Protein AF-A0ABD3ALZ7-F1 (afdb_monomer)

Sequence (302 aa):
MHHRLLLAASSGSRYIFEGKKVMNPFFSVLHAWKESTTLHVVLREIPKDTSGEVMISLKGKLHISLIELLKTVISLSGSKKTEFLRLPLLSLFRTYISQVPRGSHKGITPSGLYQISYPSSALHEIKAEDGVIISCRQWKCNQGPLSHEERKKPFPVLLINGYSTECYYLPTEKNDLIRTLLQEGHETWLLQPRLHPTNSSNDMTIQDIGMLDVPAGSTCIAVSKILELCGESIKVHVVAHCIGGLAIHIALMGGHVPFNKIASLSCTDSSMFFKLTAWSKVKLWLPLIPVSFLPDHATTSN

Organism: NCBI:txid153742

Nearest PDB structures (foldseek):
  1k8q-assembly2_B  TM=7.522E-01  e=1.108E-06  Canis lupus familiaris
  3c6b-assembly1_A-2  TM=5.641E-01  e=7.215E-03  Saccharomyces cerevisiae
  1pv1-assembly1_D  TM=5.863E-01  e=2.262E-02  Saccharomyces cerevisiae
  6gun-assembly2_D  TM=4.791E-01  e=6.024E-03  Aspergillus nidulans FGSC A4
  6gun-assembly1_B  TM=4.740E-01  e=8.642E-03  Aspergillus nidulans FGSC A4

Radius of gyration: 26.68 Å; Cα contacts (8 Å, |Δi|>4): 444; chains: 1; bounding box: 65×44×91 Å

Foldseek 3Di:
DWDWDWDADPVRWIKIKIKDQDQDDDLDPVSNLQSVFKIWIWIFTDDPDPPDDDDPGDTDIGGDDPVVVVVCLVVDDDPCSVVVVCVVVVVCCCLQPVVPDPDDPPDDPDPPQPPPDAADKDKDWFAWPVRFIWIKIKDAQPPPPPDPDPPPQDAAEEEAEALDDDQQDDRRDPDGPCVVCSVVRHIYMYTQFCSHPVGDDLQDALVCCLVICQAPAQGGRSLVVCCVVVHVPAAYEYEYEHSRQCSVQSCVVVRSHDPNRHPYYHYYPDHPDDPQRPVNVVCVVRSSDSHPPDDPPDDDDD

Mean predicted aligned error: 15.96 Å

InterPro domains:
  IPR029058 Alpha/Beta hydrolase fold [G3DSA:3.40.50.1820] (111-298)
  IPR029058 Alpha/Beta hydrolase fold [SSF53474] (121-277)
  IPR052542 Cholesterol Oxidase Enzyme [PTHR47470] (1-293)

pLDDT: mean 71.68, std 16.17, range [27.27, 93.12]

Solvent-accessible surface area (backbone atoms only — not comparable to full-atom values): 17822 Å² total; per-residue (Å²): 92,78,46,80,45,84,45,74,47,96,88,71,51,39,32,42,38,38,36,44,41,64,77,74,95,60,85,46,71,70,54,45,47,53,38,73,34,39,33,40,33,37,37,31,56,53,74,94,60,91,70,91,75,78,62,73,63,50,72,49,73,49,70,61,52,67,67,59,52,51,46,52,65,70,65,54,82,60,100,55,46,68,56,66,52,44,55,57,50,50,48,46,42,33,40,73,69,66,49,55,75,81,71,79,78,90,72,78,79,67,90,80,57,64,80,74,74,77,71,78,63,51,77,43,78,44,72,29,76,91,64,51,66,29,40,34,40,33,38,68,48,80,78,63,98,74,72,97,59,93,68,74,78,55,57,36,33,42,36,32,44,40,85,70,66,71,82,50,67,46,72,81,48,93,80,30,59,54,60,51,40,35,72,76,52,22,33,40,34,37,54,40,50,52,78,32,92,89,38,92,55,84,83,71,53,74,63,46,43,16,65,36,55,31,18,50,70,62,29,27,42,67,55,49,52,47,29,72,75,73,37,81,88,56,41,33,31,35,42,19,25,37,55,23,14,37,23,53,42,47,17,47,75,69,54,20,27,60,68,87,42,47,68,46,81,46,58,42,98,31,50,87,78,80,86,70,46,69,60,54,48,51,50,68,70,39,64,65,53,100,60,82,80,72,82,82,76,83,74,89,76,135

Secondary structure (DSSP, 8-state):
-EEEEEEE-TTS-EEEEEEE------SSHHHHHHHHHEEEEEEEEEPSSSS-----EEEEEEE--HHHHHHHHHS--STTHHHHHHHHHHHHIIIIIS-------TT---TT----PPPPEEEEEEE-TTS-EEEEEEE-----S---S---PPPPEEEE--SSS-SS--TT-SS-HHHHHHHTT--EEEEE-TTSTTSS--S--HHHIIIIISEETTEEHHHHHHHHHH-TT--EEEEEETHHHHHHHHHHHTTSS-GGGEEEEEEES--S-----HHHHHHHHTTSS-------------

Structure (mmCIF, N/CA/C/O backbone):
data_AF-A0ABD3ALZ7-F1
#
_entry.id   AF-A0ABD3ALZ7-F1
#
loop_
_atom_site.group_PDB
_atom_site.id
_atom_site.type_symbol
_atom_site.label_atom_id
_atom_site.label_alt_id
_atom_site.label_comp_id
_atom_site.label_asym_id
_atom_site.label_entity_id
_atom_site.label_seq_id
_atom_site.pdbx_PDB_ins_code
_atom_site.Cartn_x
_atom_site.Cartn_y
_atom_site.Cartn_z
_atom_site.occupancy
_atom_site.B_iso_or_equiv
_atom_site.auth_seq_id
_atom_site.auth_comp_id
_atom_site.auth_asym_id
_atom_site.auth_atom_id
_atom_site.pdbx_PDB_model_num
ATOM 1 N N . MET A 1 1 ? 5.404 -4.643 -23.378 1.00 79.00 1 MET A N 1
ATOM 2 C CA . MET A 1 1 ? 5.471 -3.227 -23.818 1.00 79.00 1 MET A CA 1
ATOM 3 C C . MET A 1 1 ? 5.750 -3.173 -25.312 1.00 79.00 1 MET A C 1
ATOM 5 O O . MET A 1 1 ? 6.404 -4.082 -25.823 1.00 79.00 1 MET A O 1
ATOM 9 N N . HIS A 1 2 ? 5.243 -2.158 -26.009 1.00 84.31 2 HIS A N 1
ATOM 10 C CA . HIS A 1 2 ? 5.442 -1.983 -27.447 1.00 84.31 2 HIS A CA 1
ATOM 11 C C . HIS A 1 2 ? 6.011 -0.589 -27.724 1.00 84.31 2 HIS A C 1
ATOM 13 O O . HIS A 1 2 ? 5.511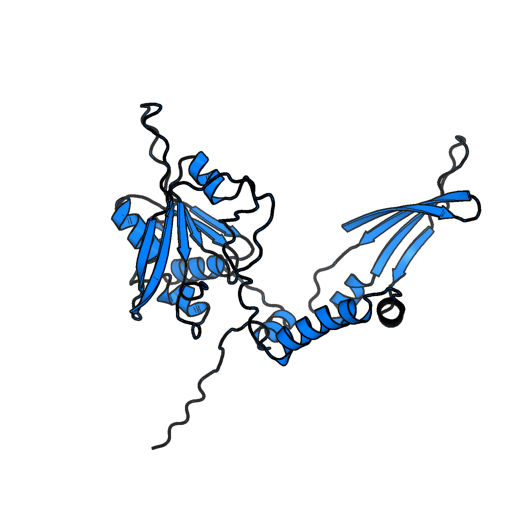 0.395 -27.188 1.00 84.31 2 HIS A O 1
ATOM 19 N N . HIS A 1 3 ? 7.070 -0.524 -28.523 1.00 84.88 3 HIS A N 1
ATOM 20 C CA . HIS A 1 3 ? 7.771 0.699 -28.890 1.00 84.88 3 HIS A CA 1
ATOM 21 C C . HIS A 1 3 ? 7.684 0.873 -30.398 1.00 84.88 3 HIS A C 1
ATOM 23 O O . HIS A 1 3 ? 7.914 -0.082 -31.137 1.00 84.88 3 HIS A O 1
ATOM 29 N N . ARG A 1 4 ? 7.388 2.087 -30.854 1.00 88.62 4 ARG A N 1
ATOM 30 C CA . ARG A 1 4 ? 7.362 2.433 -32.273 1.00 88.62 4 ARG A CA 1
ATOM 31 C C . ARG A 1 4 ? 8.199 3.685 -32.481 1.00 88.62 4 ARG A C 1
ATOM 33 O O . ARG A 1 4 ? 7.913 4.712 -31.874 1.00 88.62 4 ARG A O 1
ATOM 40 N N . LEU A 1 5 ? 9.234 3.583 -33.304 1.00 88.88 5 LEU A N 1
ATOM 41 C CA . LEU A 1 5 ? 10.161 4.671 -33.605 1.00 88.88 5 LEU A CA 1
ATOM 42 C C . LEU A 1 5 ? 10.217 4.887 -35.115 1.00 88.88 5 LEU A C 1
ATOM 44 O O . LEU A 1 5 ? 10.249 3.927 -35.884 1.00 88.88 5 LEU A O 1
ATOM 48 N N . LEU A 1 6 ? 10.236 6.150 -35.532 1.00 88.62 6 LEU A N 1
ATOM 49 C CA . LEU A 1 6 ? 10.502 6.533 -36.914 1.00 88.62 6 LEU A CA 1
ATOM 50 C C . LEU A 1 6 ? 11.997 6.805 -37.049 1.00 88.62 6 LEU A C 1
ATOM 52 O O . LEU A 1 6 ? 12.544 7.638 -36.331 1.00 88.62 6 LEU A O 1
ATOM 56 N N . LEU A 1 7 ? 12.649 6.085 -37.952 1.00 87.12 7 LEU A N 1
ATOM 57 C CA . LEU A 1 7 ? 14.072 6.211 -38.233 1.00 87.12 7 LEU A CA 1
ATOM 58 C C . LEU A 1 7 ? 14.255 6.813 -39.624 1.00 87.12 7 LEU A C 1
ATOM 60 O O . LEU A 1 7 ? 13.521 6.483 -40.555 1.00 87.12 7 LEU A O 1
ATOM 64 N N . ALA A 1 8 ? 15.252 7.675 -39.770 1.00 87.12 8 ALA A N 1
ATOM 65 C CA . ALA A 1 8 ? 15.696 8.182 -41.059 1.00 87.12 8 ALA A CA 1
ATOM 66 C C . ALA A 1 8 ? 17.146 7.746 -41.269 1.00 87.12 8 ALA A C 1
ATOM 68 O O . ALA A 1 8 ? 17.991 7.967 -40.402 1.00 87.12 8 ALA A O 1
ATOM 69 N N . ALA A 1 9 ? 17.424 7.101 -42.398 1.00 84.06 9 ALA A N 1
ATOM 70 C CA . ALA A 1 9 ? 18.790 6.803 -42.801 1.00 84.06 9 ALA A CA 1
ATOM 71 C C . ALA A 1 9 ? 19.441 8.043 -43.426 1.00 84.06 9 ALA A C 1
ATOM 73 O O . ALA A 1 9 ? 18.759 8.903 -43.985 1.00 84.06 9 ALA A O 1
ATOM 74 N N . SER A 1 10 ? 20.774 8.101 -43.401 1.00 82.75 10 SER A N 1
ATOM 75 C CA . SER A 1 10 ? 21.554 9.132 -44.101 1.00 82.75 10 SER A CA 1
ATOM 76 C C . SER A 1 10 ? 21.317 9.135 -45.618 1.00 82.75 10 SER A C 1
ATOM 78 O O . SER A 1 10 ? 21.482 10.165 -46.258 1.00 82.75 10 SER A O 1
ATOM 80 N N . SER A 1 11 ? 20.854 8.016 -46.185 1.00 80.88 11 SER A N 1
ATOM 81 C CA . SER A 1 11 ? 20.404 7.896 -47.580 1.00 80.88 11 SER A CA 1
ATOM 82 C C . SER A 1 11 ? 19.046 8.564 -47.866 1.00 80.88 11 SER A C 1
ATOM 84 O O . SER A 1 11 ? 18.578 8.572 -49.004 1.00 80.88 11 SER A O 1
ATOM 86 N N . GLY A 1 12 ? 18.364 9.092 -46.844 1.00 78.44 12 GLY A N 1
ATOM 87 C CA . GLY A 1 12 ? 17.034 9.694 -46.953 1.00 78.44 12 GLY A CA 1
ATOM 88 C C . GLY A 1 12 ? 15.877 8.688 -47.008 1.00 78.44 12 GLY A C 1
ATOM 89 O O . GLY A 1 12 ? 14.736 9.104 -47.212 1.00 78.44 12 GLY A O 1
ATOM 90 N N . SER A 1 13 ? 16.127 7.381 -46.859 1.00 82.19 13 SER A N 1
ATOM 91 C CA . SER A 1 13 ? 15.068 6.382 -46.629 1.00 82.19 13 SER A CA 1
ATOM 92 C C . SER A 1 13 ? 14.508 6.498 -45.212 1.00 82.19 13 SER A C 1
ATOM 94 O O . SER A 1 13 ? 15.234 6.816 -44.265 1.00 82.19 13 SER A O 1
ATOM 96 N N . ARG A 1 14 ? 13.206 6.239 -45.058 1.00 85.94 14 ARG A N 1
ATOM 97 C CA . ARG A 1 14 ? 12.521 6.260 -43.761 1.00 85.94 14 ARG A CA 1
ATOM 98 C C . ARG A 1 14 ? 12.112 4.849 -43.374 1.00 85.94 14 ARG A C 1
ATOM 100 O O . ARG A 1 14 ? 11.635 4.096 -44.213 1.00 85.94 14 ARG A O 1
ATOM 107 N N . TYR A 1 15 ? 12.250 4.517 -42.100 1.00 86.56 15 TYR A N 1
ATOM 108 C CA . TYR A 1 15 ? 11.904 3.210 -41.561 1.00 86.56 15 TYR A CA 1
ATOM 109 C C . TYR A 1 15 ? 11.030 3.356 -40.319 1.00 86.56 15 TYR A C 1
ATOM 111 O O . TYR A 1 15 ? 11.168 4.299 -39.541 1.00 86.56 15 TYR A O 1
ATOM 119 N N . ILE A 1 16 ? 10.146 2.391 -40.111 1.00 89.00 16 ILE A N 1
ATOM 120 C CA . ILE A 1 16 ? 9.406 2.191 -38.871 1.00 89.00 16 ILE A CA 1
ATOM 121 C C . ILE A 1 16 ? 10.080 1.044 -38.131 1.00 89.00 16 ILE A C 1
ATOM 123 O O . ILE A 1 16 ? 10.116 -0.088 -38.613 1.00 89.00 16 ILE A O 1
ATOM 127 N N . PHE A 1 17 ? 10.599 1.341 -36.949 1.00 88.81 17 PHE A N 1
ATOM 128 C CA . PHE A 1 17 ? 11.103 0.356 -36.008 1.00 88.81 17 PHE A CA 1
ATOM 129 C C . PHE A 1 17 ? 10.015 0.034 -34.984 1.00 88.81 17 PHE A C 1
ATOM 131 O O . PHE A 1 17 ? 9.596 0.901 -34.216 1.00 88.81 17 PHE A O 1
ATOM 138 N N . GLU A 1 18 ? 9.566 -1.216 -34.963 1.00 89.94 18 GLU A N 1
ATOM 139 C CA . GLU A 1 18 ? 8.595 -1.743 -34.006 1.00 89.94 18 GLU A CA 1
ATOM 140 C C . GLU A 1 18 ? 9.296 -2.710 -33.049 1.00 89.94 18 GLU A C 1
ATOM 142 O O . GLU A 1 18 ? 9.722 -3.797 -33.436 1.00 89.94 18 GLU A O 1
ATOM 147 N N . GLY A 1 19 ? 9.415 -2.322 -31.783 1.00 87.88 19 GLY A N 1
ATOM 148 C CA . GLY A 1 19 ? 9.992 -3.127 -30.715 1.00 87.88 19 GLY A CA 1
ATOM 149 C C . GLY A 1 19 ? 8.910 -3.725 -29.822 1.00 87.88 19 GLY A C 1
ATOM 150 O O . GLY A 1 19 ? 8.154 -3.000 -29.181 1.00 87.88 19 GLY A O 1
ATOM 151 N N . LYS A 1 20 ? 8.844 -5.050 -29.706 1.00 89.31 20 LYS A N 1
ATOM 152 C CA . LYS A 1 20 ? 7.994 -5.746 -28.733 1.00 89.31 20 LYS A CA 1
ATOM 153 C C . LYS A 1 20 ? 8.848 -6.312 -27.605 1.00 89.31 20 LYS A C 1
ATOM 155 O O . LYS A 1 20 ? 9.664 -7.214 -27.804 1.00 89.31 20 LYS A O 1
ATOM 160 N N . LYS A 1 21 ? 8.614 -5.799 -26.397 1.00 88.88 21 LYS A N 1
ATOM 161 C CA . LYS A 1 21 ? 9.195 -6.311 -25.158 1.00 88.88 21 LYS A CA 1
ATOM 162 C C . LYS A 1 21 ? 8.215 -7.262 -24.488 1.00 88.88 21 LYS A C 1
ATOM 164 O O . LYS A 1 21 ? 7.138 -6.835 -24.056 1.00 88.88 21 LYS A O 1
ATOM 169 N N . VAL A 1 22 ? 8.608 -8.527 -24.400 1.00 85.44 22 VAL A N 1
ATOM 170 C CA . VAL A 1 22 ? 7.920 -9.559 -23.622 1.00 85.44 22 VAL A CA 1
ATOM 171 C C . VAL A 1 22 ? 8.763 -9.810 -22.378 1.00 85.44 22 VAL A C 1
ATOM 173 O O . VAL A 1 22 ? 9.978 -9.916 -22.484 1.00 85.44 22 VAL A O 1
ATOM 176 N N . MET A 1 23 ? 8.123 -9.814 -21.212 1.00 80.12 23 MET A N 1
ATOM 177 C CA . MET A 1 23 ? 8.754 -10.145 -19.936 1.00 80.12 23 MET A CA 1
ATOM 178 C C . MET A 1 23 ? 7.998 -11.339 -19.378 1.00 80.12 23 MET A C 1
ATOM 180 O O . MET A 1 23 ? 6.889 -11.177 -18.867 1.00 80.12 23 MET A O 1
ATOM 184 N N . ASN A 1 24 ? 8.558 -12.533 -19.534 1.00 78.69 24 ASN A N 1
ATOM 185 C CA . ASN A 1 24 ? 7.956 -13.727 -18.955 1.00 78.69 24 ASN A CA 1
ATOM 186 C C . ASN A 1 24 ? 8.191 -13.760 -17.435 1.00 78.69 24 ASN A C 1
ATOM 188 O O . ASN A 1 24 ? 9.217 -13.250 -16.973 1.00 78.69 24 ASN A O 1
ATOM 192 N N . PRO A 1 25 ? 7.282 -14.355 -16.641 1.00 74.94 25 PRO A N 1
ATOM 193 C CA . PRO A 1 25 ? 7.525 -14.581 -15.223 1.00 74.94 25 PRO A CA 1
ATOM 194 C C . PRO A 1 25 ? 8.828 -15.362 -15.031 1.00 74.94 25 PRO A C 1
ATOM 196 O O . PRO A 1 25 ? 9.006 -16.443 -15.588 1.00 74.94 25 PRO A O 1
ATOM 199 N N . PHE A 1 26 ? 9.751 -14.809 -14.250 1.00 70.12 26 PHE A N 1
ATOM 200 C CA . PHE A 1 26 ? 11.076 -15.380 -14.036 1.00 70.12 26 PHE A CA 1
ATOM 201 C C . PHE A 1 26 ? 11.266 -15.767 -12.569 1.00 70.12 26 PHE A C 1
ATOM 203 O O . PHE A 1 26 ? 10.905 -15.026 -11.658 1.00 70.12 26 PHE A O 1
ATOM 210 N N . PHE A 1 27 ? 11.884 -16.926 -12.338 1.00 62.94 27 PHE A N 1
ATOM 211 C CA . PHE A 1 27 ? 12.288 -17.373 -10.999 1.00 62.94 27 PHE A CA 1
ATOM 212 C C . PHE A 1 27 ? 13.777 -17.143 -10.714 1.00 62.94 27 PHE A C 1
ATOM 214 O O . PHE A 1 27 ? 14.181 -17.152 -9.554 1.00 62.94 27 PHE A O 1
ATOM 221 N N . SER A 1 28 ? 14.592 -16.913 -11.751 1.00 71.12 28 SER A N 1
ATOM 222 C CA . SER A 1 28 ? 16.037 -16.708 -11.631 1.00 71.12 28 SER A CA 1
ATOM 223 C C . SER A 1 28 ? 16.475 -15.350 -12.175 1.00 71.12 28 SER A C 1
ATOM 225 O O . SER A 1 28 ? 15.915 -14.833 -13.144 1.00 71.12 28 SER A O 1
ATOM 227 N N . VAL A 1 29 ? 17.518 -14.786 -11.558 1.00 70.25 29 VAL A N 1
ATOM 228 C CA . VAL A 1 29 ? 18.101 -13.486 -11.934 1.00 70.25 29 VAL A CA 1
ATOM 229 C C . VAL A 1 29 ? 18.630 -13.512 -13.367 1.00 70.25 29 VAL A C 1
ATOM 231 O O . VAL A 1 29 ? 18.408 -12.572 -14.119 1.00 70.25 29 VAL A O 1
ATOM 234 N N . LEU A 1 30 ? 19.262 -14.614 -13.777 1.00 75.06 30 LEU A N 1
ATOM 235 C CA . LEU A 1 30 ? 19.781 -14.779 -15.137 1.00 75.06 30 LEU A CA 1
ATOM 236 C C . LEU A 1 30 ? 18.662 -14.785 -16.186 1.00 75.06 30 LEU A C 1
ATOM 238 O O . LEU A 1 30 ? 18.824 -14.217 -17.264 1.00 75.06 30 LEU A O 1
ATOM 242 N N . HIS A 1 31 ? 17.510 -15.383 -15.869 1.00 76.44 31 HIS A N 1
ATOM 243 C CA . HIS A 1 31 ? 16.360 -15.375 -16.770 1.00 76.44 31 HIS A CA 1
ATOM 244 C C . HIS A 1 31 ? 15.720 -13.986 -16.822 1.00 76.44 31 HIS A C 1
ATOM 246 O O . HIS A 1 31 ? 15.504 -13.461 -17.909 1.00 76.44 31 HIS A O 1
ATOM 252 N N . ALA A 1 32 ? 15.527 -13.344 -15.665 1.00 76.50 32 ALA A N 1
ATOM 253 C CA . ALA A 1 32 ? 15.082 -11.952 -15.581 1.00 76.50 32 ALA A CA 1
ATOM 254 C C . ALA A 1 32 ? 15.960 -11.022 -16.429 1.00 76.50 32 ALA A C 1
ATOM 256 O O . ALA A 1 32 ? 15.461 -10.151 -17.138 1.00 76.50 32 ALA A O 1
ATOM 257 N N . TRP A 1 33 ? 17.274 -11.243 -16.368 1.00 74.56 33 TRP A N 1
ATOM 258 C CA . TRP A 1 33 ? 18.287 -10.485 -17.085 1.00 74.56 33 TRP A CA 1
ATOM 259 C C . TRP A 1 33 ? 18.232 -10.704 -18.597 1.00 74.56 33 TRP A C 1
ATOM 261 O O . TRP A 1 33 ? 18.272 -9.759 -19.387 1.00 74.56 33 TRP A O 1
ATOM 271 N N . LYS A 1 34 ? 18.113 -11.959 -19.031 1.00 81.06 34 LYS A N 1
ATOM 272 C CA . LYS A 1 34 ? 17.960 -12.292 -20.450 1.00 81.06 34 LYS A CA 1
ATOM 273 C C . LYS A 1 34 ? 16.691 -11.664 -21.026 1.00 81.06 34 LYS A C 1
ATOM 275 O O . LYS A 1 34 ? 16.732 -11.056 -22.098 1.00 81.06 34 LYS A O 1
ATOM 280 N N . GLU A 1 35 ? 15.588 -11.755 -20.290 1.00 82.75 35 GLU A N 1
ATOM 281 C CA . GLU A 1 35 ? 14.321 -11.146 -20.684 1.00 82.75 35 GLU A CA 1
ATOM 282 C C . GLU A 1 35 ? 14.430 -9.615 -20.686 1.00 82.75 35 GLU A C 1
ATOM 284 O O . GLU A 1 35 ? 13.972 -8.991 -21.637 1.00 82.75 35 GLU A O 1
ATOM 289 N N . SER A 1 36 ? 15.117 -8.985 -19.721 1.00 80.50 36 SER A N 1
ATOM 290 C CA . SER A 1 36 ? 15.286 -7.520 -19.644 1.00 80.50 36 SER A CA 1
ATOM 291 C C . SER A 1 36 ? 16.229 -6.934 -20.705 1.00 80.50 36 SER A C 1
ATOM 293 O O . SER A 1 36 ? 16.042 -5.784 -21.107 1.00 80.50 36 SER A O 1
ATOM 295 N N . THR A 1 37 ? 17.136 -7.731 -21.268 1.00 83.38 37 THR A N 1
ATOM 296 C CA . THR A 1 37 ? 18.100 -7.305 -22.306 1.00 83.38 37 THR A CA 1
ATOM 297 C C . THR A 1 37 ? 17.701 -7.673 -23.737 1.00 83.38 37 THR A C 1
ATOM 299 O O . THR A 1 37 ? 18.362 -7.244 -24.682 1.00 83.38 37 THR A O 1
ATOM 302 N N . THR A 1 38 ? 16.611 -8.425 -23.925 1.00 86.12 38 THR A N 1
ATOM 303 C CA . THR A 1 38 ? 16.149 -8.860 -25.256 1.00 86.12 38 THR A CA 1
ATOM 304 C C . THR A 1 38 ? 14.931 -8.064 -25.728 1.00 86.12 38 THR A C 1
ATOM 306 O O . THR A 1 38 ? 13.957 -7.912 -24.994 1.00 86.12 38 THR A O 1
ATOM 309 N N . LEU A 1 39 ? 14.949 -7.552 -26.956 1.00 88.31 39 LEU A N 1
ATOM 310 C CA . LEU A 1 39 ? 13.817 -6.874 -27.589 1.00 88.31 39 LEU A CA 1
ATOM 311 C C . LEU A 1 39 ? 13.556 -7.507 -28.957 1.00 88.31 39 LEU A C 1
ATOM 313 O O . LEU A 1 39 ? 14.463 -7.621 -29.779 1.00 88.31 39 LEU A O 1
ATOM 317 N N . HIS A 1 40 ? 12.318 -7.919 -29.219 1.00 88.81 40 HIS A N 1
ATOM 318 C CA . HIS A 1 40 ? 11.939 -8.397 -30.546 1.00 88.81 40 HIS A CA 1
ATOM 319 C C . HIS A 1 40 ? 11.664 -7.200 -31.434 1.00 88.81 40 HIS A C 1
ATOM 321 O O . HIS A 1 40 ? 10.844 -6.360 -31.072 1.00 88.81 40 HIS A O 1
ATOM 327 N N . VAL A 1 41 ? 12.344 -7.115 -32.569 1.00 91.12 41 VAL A N 1
ATOM 328 C CA . VAL A 1 41 ? 12.296 -5.934 -33.428 1.00 91.12 41 VAL A CA 1
ATOM 329 C C . VAL A 1 41 ? 11.816 -6.305 -34.818 1.00 91.12 41 VAL A C 1
ATOM 331 O O . VAL A 1 41 ? 12.173 -7.355 -35.358 1.00 91.12 41 VAL A O 1
ATOM 334 N N . VAL A 1 42 ? 10.999 -5.432 -35.386 1.00 89.25 42 VAL A N 1
ATOM 335 C CA . VAL A 1 42 ? 10.595 -5.470 -36.785 1.00 89.25 42 VAL A CA 1
ATOM 336 C C . VAL A 1 42 ? 10.923 -4.109 -37.375 1.00 89.25 42 VAL A C 1
ATOM 338 O O . VAL A 1 42 ? 10.420 -3.093 -36.901 1.00 89.25 42 VAL A O 1
ATOM 341 N N . LEU A 1 43 ? 11.793 -4.087 -38.378 1.00 87.31 43 LEU A N 1
ATOM 342 C CA . LEU A 1 43 ? 12.097 -2.889 -39.145 1.00 87.31 43 LEU A CA 1
ATOM 343 C C . LEU A 1 43 ? 11.334 -2.960 -40.464 1.00 87.31 43 LEU A C 1
ATOM 345 O O . LEU A 1 43 ? 11.439 -3.951 -41.186 1.00 87.31 43 LEU A O 1
ATOM 349 N N . ARG A 1 44 ? 10.557 -1.923 -40.760 1.00 87.12 44 ARG A N 1
ATOM 350 C CA . ARG A 1 44 ? 9.769 -1.805 -41.987 1.00 87.12 44 ARG A CA 1
ATOM 351 C C . ARG A 1 44 ? 10.207 -0.546 -42.714 1.00 87.12 44 ARG A C 1
ATOM 353 O O . ARG A 1 44 ? 10.192 0.524 -42.117 1.00 87.12 44 ARG A O 1
ATOM 360 N N . GLU A 1 45 ? 10.602 -0.649 -43.9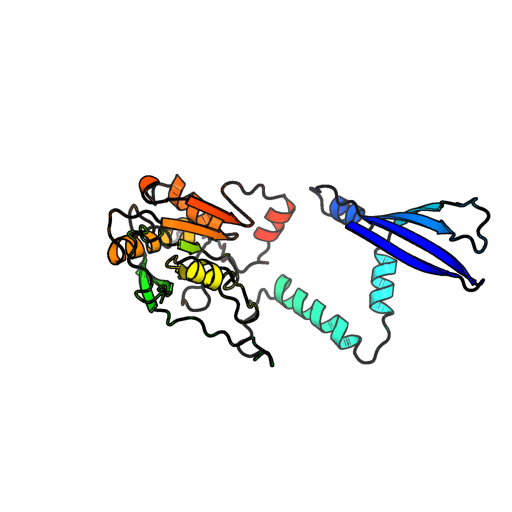72 1.00 84.31 45 GLU A N 1
ATOM 361 C CA . GLU A 1 45 ? 10.844 0.539 -44.796 1.00 84.31 45 GLU A CA 1
ATOM 362 C C . GLU A 1 45 ? 9.520 1.230 -45.138 1.00 84.31 45 GLU A C 1
ATOM 364 O O . GLU A 1 45 ? 8.503 0.565 -45.319 1.00 84.31 45 GLU A O 1
ATOM 369 N N . ILE A 1 46 ? 9.515 2.561 -45.173 1.00 80.12 46 ILE A N 1
ATOM 370 C CA . ILE A 1 46 ? 8.383 3.359 -45.643 1.00 80.12 46 ILE A CA 1
ATOM 371 C C . ILE A 1 46 ? 8.657 3.682 -47.115 1.00 80.12 46 ILE A C 1
ATOM 373 O O . ILE A 1 46 ? 9.660 4.348 -47.394 1.00 80.12 46 ILE A O 1
ATOM 377 N N . PRO A 1 47 ? 7.803 3.233 -48.050 1.00 73.06 47 PRO A N 1
ATOM 378 C CA . PRO A 1 47 ? 7.989 3.512 -49.467 1.00 73.06 47 PRO A CA 1
ATOM 379 C C . PRO A 1 47 ? 7.863 5.018 -49.711 1.00 73.06 47 PRO A C 1
ATOM 381 O O . PRO A 1 47 ? 7.079 5.708 -49.053 1.00 73.06 47 PRO A O 1
ATOM 384 N N . LYS A 1 48 ? 8.653 5.535 -50.654 1.00 65.94 48 LYS A N 1
ATOM 385 C CA . LYS A 1 48 ? 8.576 6.942 -51.070 1.00 65.94 48 LYS A CA 1
ATOM 386 C C . LYS A 1 48 ? 7.459 7.193 -52.093 1.00 65.94 48 LYS A C 1
ATOM 388 O O . LYS A 1 48 ? 6.974 8.316 -52.142 1.00 65.94 48 LYS A O 1
ATOM 393 N N . ASP A 1 49 ? 7.013 6.159 -52.812 1.00 60.22 49 ASP A N 1
ATOM 394 C CA . ASP A 1 49 ? 5.964 6.236 -53.836 1.00 60.22 49 ASP A CA 1
ATOM 395 C C . ASP A 1 49 ? 4.705 5.437 -53.466 1.00 60.22 49 ASP A C 1
ATOM 397 O O . ASP A 1 49 ? 4.752 4.437 -52.751 1.00 60.22 49 ASP A O 1
ATOM 401 N N . THR A 1 50 ? 3.555 5.904 -53.961 1.00 57.09 50 THR A N 1
ATOM 402 C CA . THR A 1 50 ? 2.204 5.374 -53.690 1.00 57.09 50 THR A CA 1
ATOM 403 C C . THR A 1 50 ? 1.862 4.107 -54.494 1.00 57.09 50 THR A C 1
ATOM 405 O O . THR A 1 50 ? 0.713 3.667 -54.480 1.00 57.09 50 THR A O 1
ATOM 408 N N . SER A 1 51 ? 2.822 3.495 -55.197 1.00 53.28 51 SER A N 1
ATOM 409 C CA . SER A 1 51 ? 2.655 2.158 -55.776 1.00 53.28 51 SER A CA 1
ATOM 410 C C . SER A 1 51 ? 2.952 1.121 -54.694 1.00 53.28 51 SER A C 1
ATOM 412 O O . SER A 1 51 ? 4.069 0.977 -54.201 1.00 53.28 51 SER A O 1
ATOM 414 N N . GLY A 1 52 ? 1.893 0.462 -54.237 1.00 53.47 52 GLY A N 1
ATOM 415 C CA . GLY A 1 52 ? 1.909 -0.336 -53.022 1.00 53.47 52 GLY A CA 1
ATOM 416 C C . GLY A 1 52 ? 2.604 -1.682 -53.176 1.00 53.47 52 GLY A C 1
ATOM 417 O O . GLY A 1 52 ? 1.938 -2.700 -53.314 1.00 53.47 52 GLY A O 1
ATOM 418 N N . GLU A 1 53 ? 3.918 -1.695 -52.993 1.00 50.19 53 GLU A N 1
ATOM 419 C CA . GLU A 1 53 ? 4.629 -2.868 -52.491 1.00 50.19 53 GLU A CA 1
ATOM 420 C C . GLU A 1 53 ? 5.593 -2.439 -51.383 1.00 50.19 53 GLU A C 1
ATOM 422 O O . GLU A 1 53 ? 6.591 -1.757 -51.597 1.00 50.19 53 GLU A O 1
ATOM 427 N N . VAL A 1 54 ? 5.279 -2.834 -50.152 1.00 55.12 54 VAL A N 1
ATOM 428 C CA . VAL A 1 54 ? 6.181 -2.735 -49.000 1.00 55.12 54 VAL A CA 1
ATOM 429 C C . VAL A 1 54 ? 6.181 -4.141 -48.412 1.00 55.12 54 VAL A C 1
ATOM 431 O O . VAL A 1 54 ? 5.122 -4.698 -48.153 1.00 55.12 54 VAL A O 1
ATOM 434 N N . MET A 1 55 ? 7.303 -4.813 -48.193 1.00 59.78 55 MET A N 1
ATOM 435 C CA . MET A 1 55 ? 8.210 -4.495 -47.102 1.00 59.78 55 MET A CA 1
ATOM 436 C C . MET A 1 55 ? 9.387 -5.457 -47.146 1.00 59.78 55 MET A C 1
ATOM 438 O O . MET A 1 55 ? 9.196 -6.659 -46.946 1.00 59.78 55 MET A O 1
ATOM 442 N N . ILE A 1 56 ? 10.613 -4.938 -47.186 1.00 58.50 56 ILE A N 1
ATOM 443 C CA . ILE A 1 56 ? 11.699 -5.638 -46.499 1.00 58.50 56 ILE A CA 1
ATOM 444 C C . ILE A 1 56 ? 11.383 -5.513 -45.003 1.00 58.50 56 ILE A C 1
ATOM 446 O O . ILE A 1 56 ? 11.734 -4.541 -44.339 1.00 58.50 56 ILE A O 1
ATOM 450 N N . SER A 1 57 ? 10.600 -6.464 -44.492 1.00 66.81 57 SER A N 1
ATOM 451 C CA . SER A 1 57 ? 10.283 -6.584 -43.073 1.00 66.81 57 SER A CA 1
ATOM 452 C C . SER A 1 57 ? 11.426 -7.345 -42.418 1.00 66.81 57 SER A C 1
ATOM 454 O O . SER A 1 57 ? 11.359 -8.569 -42.267 1.00 66.81 57 SER A O 1
ATOM 456 N N . LEU A 1 58 ? 12.473 -6.633 -42.006 1.00 80.81 58 LEU A N 1
ATOM 457 C CA . LEU A 1 58 ? 13.564 -7.262 -41.276 1.00 80.81 58 LEU A CA 1
ATOM 458 C C . LEU A 1 58 ? 13.083 -7.585 -39.858 1.00 80.81 58 LEU A C 1
ATOM 460 O O . LEU A 1 58 ? 12.791 -6.689 -39.066 1.00 80.81 58 LEU A O 1
ATOM 464 N N . LYS A 1 59 ? 12.972 -8.874 -39.538 1.00 87.00 59 LYS A N 1
ATOM 465 C CA . LYS A 1 59 ? 12.629 -9.346 -38.193 1.00 87.00 59 LYS A CA 1
ATOM 466 C C . LYS A 1 59 ? 13.898 -9.794 -37.491 1.00 87.00 59 LYS A C 1
ATOM 468 O O . LYS A 1 59 ? 14.660 -10.589 -38.032 1.00 87.00 59 LYS A O 1
ATOM 473 N N . GLY A 1 60 ? 14.109 -9.310 -36.275 1.00 86.50 60 GLY A N 1
ATOM 474 C CA . GLY A 1 60 ? 15.308 -9.615 -35.508 1.00 86.50 60 GLY A CA 1
ATOM 475 C C . GLY A 1 60 ? 15.062 -9.675 -34.009 1.00 86.50 60 GLY A C 1
ATOM 476 O O . GLY A 1 60 ? 13.996 -9.320 -33.497 1.00 86.50 60 GLY A O 1
ATOM 477 N N . LYS A 1 61 ? 16.087 -10.131 -33.292 1.00 86.69 61 LYS A N 1
ATOM 478 C CA . LYS A 1 61 ? 16.183 -9.990 -31.839 1.00 86.69 61 LYS A CA 1
ATOM 479 C C . LYS A 1 61 ? 17.319 -9.025 -31.552 1.00 86.69 61 LYS A C 1
ATOM 481 O O . LYS A 1 61 ? 18.469 -9.324 -31.854 1.00 86.69 61 LYS A O 1
ATOM 486 N N . LEU A 1 62 ? 16.989 -7.878 -30.979 1.00 84.06 62 LEU A N 1
ATOM 487 C CA . LEU A 1 62 ? 17.978 -6.958 -30.450 1.00 84.06 62 LEU A CA 1
ATOM 488 C C . LEU A 1 62 ? 18.360 -7.440 -29.051 1.00 84.06 62 LEU A C 1
ATOM 490 O O . LEU A 1 62 ? 17.502 -7.542 -28.172 1.00 84.06 62 LEU A O 1
ATOM 494 N N . HIS A 1 63 ? 19.635 -7.756 -28.861 1.00 84.56 63 HIS A N 1
ATOM 495 C CA . HIS A 1 63 ? 20.195 -8.094 -27.561 1.00 84.56 63 HIS A CA 1
ATOM 496 C C . HIS A 1 63 ? 21.158 -6.992 -27.136 1.00 84.56 63 HIS A C 1
ATOM 498 O O . HIS A 1 63 ? 22.094 -6.668 -27.866 1.00 84.56 63 HIS A O 1
ATOM 504 N N . ILE A 1 64 ? 20.922 -6.414 -25.963 1.00 79.62 64 ILE A N 1
ATOM 505 C CA . ILE A 1 64 ? 21.808 -5.403 -25.393 1.00 79.62 64 ILE A CA 1
ATOM 506 C C . ILE A 1 64 ? 22.808 -6.112 -24.481 1.00 79.62 64 ILE A C 1
ATOM 508 O O . ILE A 1 64 ? 22.440 -6.637 -23.431 1.00 79.62 64 ILE A O 1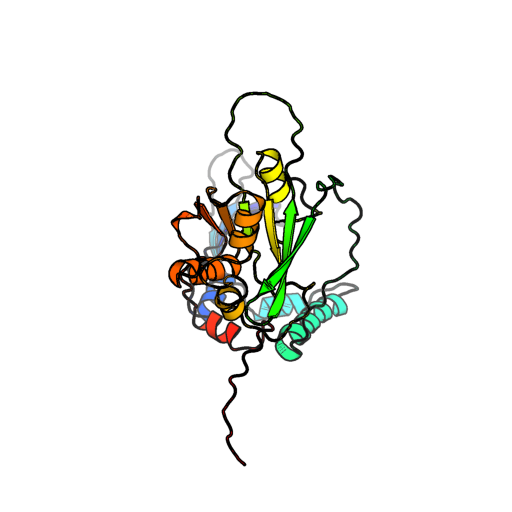
ATOM 512 N N . SER A 1 65 ? 24.079 -6.116 -24.886 1.00 78.75 65 SER A N 1
ATOM 513 C CA . SER A 1 65 ? 25.170 -6.639 -24.063 1.00 78.75 65 SER A CA 1
ATOM 514 C C . SER A 1 65 ? 25.408 -5.747 -22.841 1.00 78.75 65 SER A C 1
ATOM 516 O O . SER A 1 65 ? 25.432 -4.520 -22.950 1.00 78.75 65 SER A O 1
ATOM 518 N N . LEU A 1 66 ? 25.645 -6.365 -21.679 1.00 70.06 66 LEU A N 1
ATOM 519 C CA . LEU A 1 66 ? 25.972 -5.665 -20.432 1.00 70.06 66 LEU A CA 1
ATOM 520 C C . LEU A 1 66 ? 27.243 -4.819 -20.565 1.00 70.06 66 LEU A C 1
ATOM 522 O O . LEU A 1 66 ? 27.302 -3.713 -20.040 1.00 70.06 66 LEU A O 1
ATOM 526 N N . ILE A 1 67 ? 28.250 -5.340 -21.267 1.00 77.88 67 ILE A N 1
ATOM 527 C CA . ILE A 1 67 ? 29.535 -4.659 -21.449 1.00 77.88 67 ILE A CA 1
ATOM 528 C C . ILE A 1 67 ? 29.333 -3.388 -22.271 1.00 77.88 67 ILE A C 1
ATOM 530 O O . ILE A 1 67 ? 29.866 -2.342 -21.919 1.00 77.88 67 ILE A O 1
ATOM 534 N N . GLU A 1 68 ? 28.516 -3.457 -23.322 1.00 79.62 68 GLU A N 1
ATOM 535 C CA . GLU A 1 68 ? 28.191 -2.290 -24.145 1.00 79.62 68 GLU A CA 1
ATOM 536 C C . GLU A 1 68 ? 27.335 -1.280 -23.377 1.00 79.62 68 GLU A C 1
ATOM 538 O O . GLU A 1 68 ? 27.601 -0.083 -23.429 1.00 79.62 68 GLU A O 1
ATOM 543 N N . LEU A 1 69 ? 26.379 -1.738 -22.564 1.00 77.31 69 LEU A N 1
ATOM 544 C CA . LEU A 1 69 ? 25.607 -0.843 -21.702 1.00 77.31 69 LEU A CA 1
ATOM 545 C C . LEU A 1 69 ? 26.503 -0.151 -20.662 1.00 77.31 69 LEU A C 1
ATOM 547 O O . LEU A 1 69 ? 26.422 1.063 -20.486 1.00 77.31 69 LEU A O 1
ATOM 551 N N . LEU A 1 70 ? 27.423 -0.879 -20.028 1.00 77.12 70 LEU A N 1
ATOM 552 C CA . LEU A 1 70 ? 28.379 -0.290 -19.093 1.00 77.12 70 LEU A CA 1
ATOM 553 C C . LEU A 1 70 ? 29.317 0.700 -19.798 1.00 77.12 70 LEU A C 1
ATOM 555 O O . LEU A 1 70 ? 29.558 1.789 -19.276 1.00 77.12 70 LEU A O 1
ATOM 559 N N . LYS A 1 71 ? 29.775 0.376 -21.015 1.00 79.56 71 LYS A N 1
ATOM 560 C CA . LYS A 1 71 ? 30.534 1.306 -21.858 1.00 79.56 71 LYS A CA 1
ATOM 561 C C . LYS A 1 71 ? 29.743 2.575 -22.137 1.00 79.56 71 LYS A C 1
ATOM 563 O O . LYS A 1 71 ? 30.332 3.633 -22.000 1.00 79.56 71 LYS A O 1
ATOM 568 N N . THR A 1 72 ? 28.440 2.510 -22.432 1.00 77.38 72 THR A N 1
ATOM 569 C CA . THR A 1 72 ? 27.627 3.727 -22.649 1.00 77.38 72 THR A CA 1
ATOM 570 C C . THR A 1 72 ? 27.506 4.601 -21.401 1.00 77.38 72 THR A C 1
ATOM 572 O O . THR A 1 72 ? 27.566 5.825 -21.492 1.00 77.38 72 THR A O 1
ATOM 575 N N . VAL A 1 73 ? 27.404 3.987 -20.219 1.00 74.38 73 VAL A N 1
ATOM 576 C CA . VAL A 1 73 ? 27.377 4.707 -18.936 1.00 74.38 73 VAL A CA 1
ATOM 577 C C . VAL A 1 73 ? 28.731 5.375 -18.662 1.00 74.38 73 VAL A C 1
ATOM 579 O O . VAL A 1 73 ? 28.784 6.521 -18.214 1.00 74.38 73 VAL A O 1
ATOM 582 N N . ILE A 1 74 ? 29.834 4.691 -18.980 1.00 73.31 74 ILE A N 1
ATOM 583 C CA . ILE A 1 74 ? 31.199 5.216 -18.833 1.00 73.31 74 ILE A CA 1
ATOM 584 C C . ILE A 1 74 ? 31.534 6.239 -19.930 1.00 73.31 74 ILE A C 1
ATOM 586 O O . ILE A 1 74 ? 32.278 7.181 -19.666 1.00 73.31 74 ILE A O 1
ATOM 590 N N . SER A 1 75 ? 30.997 6.105 -21.140 1.00 74.62 75 SER A N 1
ATOM 591 C CA . SER A 1 75 ? 31.249 7.000 -22.276 1.00 74.62 75 SER A CA 1
ATOM 592 C C . SER A 1 75 ? 30.337 8.224 -22.286 1.00 74.62 75 SER A C 1
ATOM 594 O O . SER A 1 75 ? 30.479 9.074 -23.163 1.00 74.62 75 SER A O 1
ATOM 596 N N . LEU A 1 76 ? 29.404 8.326 -21.335 1.00 74.88 76 LEU A N 1
ATOM 597 C CA . LEU A 1 76 ? 28.529 9.480 -21.193 1.00 74.88 76 LEU A CA 1
ATOM 598 C C . LEU A 1 76 ? 29.388 10.741 -21.006 1.00 74.88 76 LEU A C 1
ATOM 600 O O . LEU A 1 76 ? 30.148 10.854 -20.041 1.00 74.88 76 LEU A O 1
ATOM 604 N N . SER A 1 77 ? 29.295 11.666 -21.958 1.00 72.00 77 SER A N 1
ATOM 605 C CA . SER A 1 77 ? 30.016 12.939 -21.949 1.00 72.00 77 SER A CA 1
ATOM 606 C C . SER A 1 77 ? 29.078 14.050 -21.484 1.00 72.00 77 SER A C 1
ATOM 608 O O . SER A 1 77 ? 27.944 14.142 -21.948 1.00 72.00 77 SER A O 1
ATOM 610 N N . GLY A 1 78 ? 29.525 14.871 -20.536 1.00 78.81 78 GLY A N 1
ATOM 611 C CA . GLY A 1 78 ? 28.741 15.972 -19.984 1.00 78.81 78 GLY A CA 1
ATOM 612 C C . GLY A 1 78 ? 29.395 16.578 -18.746 1.00 78.81 78 GLY A C 1
ATOM 613 O O . GLY A 1 78 ? 30.119 15.900 -18.016 1.00 78.81 78 GLY A O 1
ATOM 614 N N . SER A 1 79 ? 29.110 17.853 -18.483 1.00 76.44 79 SER A N 1
ATOM 615 C CA . SER A 1 79 ? 29.702 18.625 -17.377 1.00 76.44 79 SER A CA 1
ATOM 616 C C . SER A 1 79 ? 29.425 18.045 -15.982 1.00 76.44 79 SER A C 1
ATOM 618 O O . SER A 1 79 ? 30.175 18.318 -15.051 1.00 76.44 79 SER A O 1
ATOM 620 N N . LYS A 1 80 ? 28.388 17.207 -15.832 1.00 80.19 80 LYS A N 1
ATOM 621 C CA . LYS A 1 80 ? 27.962 16.594 -14.558 1.00 80.19 80 LYS A CA 1
ATOM 622 C C . LYS A 1 80 ? 28.109 15.067 -14.501 1.00 80.19 80 LYS A C 1
ATOM 624 O O . LYS A 1 80 ? 27.450 14.408 -13.698 1.00 80.19 80 LYS A O 1
ATOM 629 N N . LYS A 1 81 ? 28.964 14.471 -15.340 1.00 79.88 81 LYS A N 1
ATOM 630 C CA . LYS A 1 81 ? 29.154 13.006 -15.412 1.00 79.88 81 LYS A CA 1
ATOM 631 C C . LYS A 1 81 ? 29.482 12.370 -14.053 1.00 79.88 81 LYS A C 1
ATOM 633 O O . LYS A 1 81 ? 28.934 11.328 -13.700 1.00 79.88 81 LYS A O 1
ATOM 638 N N . THR A 1 82 ? 30.377 12.995 -13.292 1.00 78.12 82 THR A N 1
ATOM 639 C CA . THR A 1 82 ? 30.809 12.507 -11.973 1.00 78.12 82 THR A CA 1
ATOM 640 C C . THR A 1 82 ? 29.662 12.508 -10.970 1.00 78.12 82 THR A C 1
ATOM 642 O O . THR A 1 82 ? 29.503 11.542 -10.232 1.00 78.12 82 THR A O 1
ATOM 645 N N . GLU A 1 83 ? 28.824 13.543 -10.981 1.00 81.56 83 GLU A N 1
ATOM 646 C CA . GLU A 1 83 ? 27.640 13.653 -10.129 1.00 81.56 83 GLU A CA 1
ATOM 647 C C . GLU A 1 83 ? 26.576 12.610 -10.508 1.00 81.56 83 GLU A C 1
ATOM 649 O O . GLU A 1 83 ? 26.061 11.911 -9.634 1.00 81.56 83 GLU A O 1
ATOM 654 N N . PHE A 1 84 ? 26.325 12.421 -11.809 1.00 80.12 84 PHE A N 1
ATOM 655 C CA . PHE A 1 84 ? 25.387 11.418 -12.324 1.00 80.12 84 PHE A CA 1
ATOM 656 C C . PHE A 1 84 ? 25.770 9.983 -11.949 1.00 80.12 84 PHE A C 1
ATOM 658 O O . PHE A 1 84 ? 24.885 9.172 -11.705 1.00 80.12 84 PHE A O 1
ATOM 665 N N . LEU A 1 85 ? 27.065 9.657 -11.878 1.00 81.06 85 LEU A N 1
ATOM 666 C CA . LEU A 1 85 ? 27.530 8.343 -11.418 1.00 81.06 85 LEU A CA 1
ATOM 667 C C . LEU A 1 85 ? 27.572 8.252 -9.889 1.00 81.06 85 LEU A C 1
ATOM 669 O O . LEU A 1 85 ? 27.199 7.230 -9.312 1.00 81.06 85 LEU A O 1
ATOM 673 N N . ARG A 1 86 ? 27.992 9.328 -9.217 1.00 82.25 86 ARG A N 1
ATOM 674 C CA . ARG A 1 86 ? 28.126 9.377 -7.759 1.00 82.25 86 ARG A CA 1
ATOM 675 C C . ARG A 1 86 ? 26.782 9.245 -7.055 1.00 82.25 86 ARG A C 1
ATOM 677 O O . ARG A 1 86 ? 26.713 8.512 -6.081 1.00 82.25 86 ARG A O 1
ATOM 684 N N . LEU A 1 87 ? 25.733 9.938 -7.494 1.00 80.94 87 LEU A N 1
ATOM 685 C CA . LEU A 1 87 ? 24.422 9.909 -6.833 1.00 80.94 87 LEU A CA 1
ATOM 686 C C . LEU A 1 87 ? 23.789 8.504 -6.762 1.00 80.94 87 LEU A C 1
ATOM 688 O O . LEU A 1 87 ? 23.413 8.092 -5.661 1.00 80.94 87 LEU A O 1
ATOM 692 N N . PRO A 1 88 ? 23.686 7.728 -7.860 1.00 80.31 88 PRO A N 1
ATOM 693 C CA . PRO A 1 88 ? 23.175 6.369 -7.797 1.00 80.31 88 PRO A CA 1
ATOM 694 C C . PRO A 1 88 ? 24.129 5.453 -7.035 1.00 80.31 88 PRO A C 1
ATOM 696 O O . PRO A 1 88 ? 23.646 4.684 -6.216 1.00 80.31 88 PRO A O 1
ATOM 699 N N . LEU A 1 89 ? 25.454 5.558 -7.204 1.00 81.38 89 LEU A N 1
ATOM 700 C CA . LEU A 1 89 ? 26.410 4.749 -6.431 1.00 81.38 89 LEU A CA 1
ATOM 701 C C . LEU A 1 89 ? 26.327 5.030 -4.931 1.00 81.38 89 LEU A C 1
ATOM 703 O O . LEU A 1 89 ? 26.308 4.095 -4.143 1.00 81.38 89 LEU A O 1
ATOM 707 N N . LEU A 1 90 ? 26.219 6.295 -4.530 1.00 81.62 90 LEU A N 1
ATOM 708 C CA . LEU A 1 90 ? 26.026 6.701 -3.142 1.00 81.62 90 LEU A CA 1
ATOM 709 C C . LEU A 1 90 ? 24.680 6.212 -2.616 1.00 81.62 90 LEU A C 1
ATOM 711 O O . LEU A 1 90 ? 24.594 5.769 -1.477 1.00 81.62 90 LEU A O 1
ATOM 715 N N . SER A 1 91 ? 23.634 6.256 -3.442 1.00 71.75 91 SER A N 1
ATOM 716 C CA . SER A 1 91 ? 22.346 5.678 -3.084 1.00 71.75 91 SER A CA 1
ATOM 717 C C . SER A 1 91 ? 22.438 4.166 -2.916 1.00 71.75 91 SER A C 1
ATOM 719 O O . SER A 1 91 ? 21.849 3.642 -1.979 1.00 71.75 91 SER A O 1
ATOM 721 N N . LEU A 1 92 ? 23.142 3.462 -3.802 1.00 75.94 92 LEU A N 1
ATOM 722 C CA . LEU A 1 92 ? 23.332 2.023 -3.697 1.00 75.94 92 LEU A CA 1
ATOM 723 C C . LEU A 1 92 ? 24.170 1.703 -2.452 1.00 75.94 92 LEU A C 1
ATOM 725 O O . LEU A 1 92 ? 23.775 0.894 -1.630 1.00 75.94 92 LEU A O 1
ATOM 729 N N . PHE A 1 93 ? 25.284 2.392 -2.239 1.00 75.44 93 PHE A N 1
ATOM 730 C CA . PHE A 1 93 ? 26.115 2.217 -1.054 1.00 75.44 93 PHE A CA 1
ATOM 731 C C . PHE A 1 93 ? 25.317 2.478 0.228 1.00 75.44 93 PHE A C 1
ATOM 733 O O . PHE A 1 93 ? 25.281 1.641 1.122 1.00 75.44 93 PHE A O 1
ATOM 740 N N . ARG A 1 94 ? 24.583 3.589 0.297 1.00 69.19 94 ARG A N 1
ATOM 741 C CA . ARG A 1 94 ? 23.765 3.927 1.464 1.00 69.19 94 ARG A CA 1
ATOM 742 C C . ARG A 1 94 ? 22.658 2.905 1.720 1.00 69.19 94 ARG A C 1
ATOM 744 O O . ARG A 1 94 ? 22.428 2.564 2.873 1.00 69.19 94 ARG A O 1
ATOM 751 N N . THR A 1 95 ? 21.969 2.448 0.674 1.00 63.66 95 THR A N 1
ATOM 752 C CA . THR A 1 95 ? 20.842 1.511 0.796 1.00 63.66 95 THR A CA 1
ATOM 753 C C . THR A 1 95 ? 21.299 0.074 1.040 1.00 63.66 95 THR A C 1
ATOM 755 O O . THR A 1 9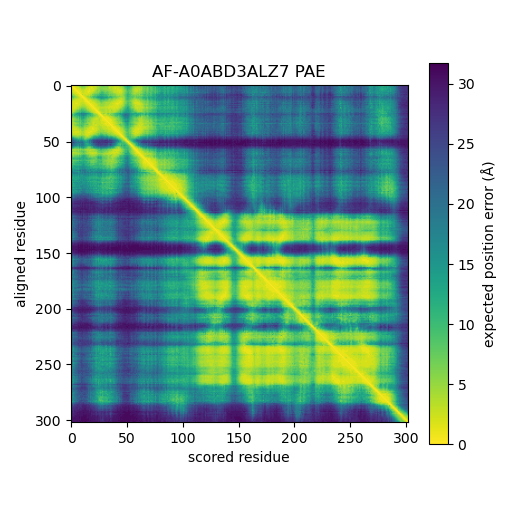5 ? 20.713 -0.602 1.873 1.00 63.66 95 THR A O 1
ATOM 758 N N . TYR A 1 96 ? 22.327 -0.398 0.333 1.00 62.84 96 TYR A N 1
ATOM 759 C CA . TYR A 1 96 ? 22.734 -1.807 0.324 1.00 62.84 96 TYR A CA 1
ATOM 760 C C . TYR A 1 96 ? 23.924 -2.110 1.247 1.00 62.84 96 TYR A C 1
ATOM 762 O O . TYR A 1 96 ? 24.083 -3.260 1.640 1.00 62.84 96 TYR A O 1
ATOM 770 N N . ILE A 1 97 ? 24.762 -1.121 1.583 1.00 69.94 97 ILE A N 1
ATOM 771 C CA . ILE A 1 97 ? 25.946 -1.313 2.442 1.00 69.94 97 ILE A CA 1
ATOM 772 C C . ILE A 1 97 ? 25.739 -0.634 3.794 1.00 69.94 97 ILE A C 1
ATOM 774 O O . ILE A 1 97 ? 25.792 -1.300 4.820 1.00 69.94 97 ILE A O 1
ATOM 778 N N . SER A 1 98 ? 25.470 0.674 3.811 1.00 64.12 98 SER A N 1
ATOM 779 C CA . SER A 1 98 ? 25.334 1.421 5.070 1.00 64.12 98 SER A CA 1
ATOM 780 C C . SER A 1 98 ? 23.986 1.226 5.765 1.00 64.12 98 SER A C 1
ATOM 782 O O . SER A 1 98 ? 23.872 1.602 6.923 1.00 64.12 98 SER A O 1
ATOM 784 N N . GLN A 1 99 ? 22.970 0.710 5.061 1.00 62.31 99 GLN A N 1
ATOM 785 C CA . GLN A 1 99 ? 21.607 0.463 5.564 1.00 62.31 99 GLN A CA 1
ATOM 786 C C . GLN A 1 99 ? 20.966 1.669 6.273 1.00 62.31 99 GLN A C 1
ATOM 788 O O . GLN A 1 99 ? 20.037 1.522 7.060 1.00 62.31 99 GLN A O 1
ATOM 793 N N . VAL A 1 100 ? 21.439 2.888 5.995 1.00 58.88 100 VAL A N 1
ATOM 794 C CA . VAL A 1 100 ? 20.935 4.096 6.653 1.00 58.88 100 VAL A CA 1
ATOM 795 C C . VAL A 1 100 ? 19.600 4.454 6.006 1.00 58.88 100 VAL A C 1
ATOM 797 O O . VAL A 1 100 ? 19.606 4.822 4.817 1.00 58.88 100 VAL A O 1
ATOM 800 N N . PRO A 1 101 ? 18.474 4.426 6.751 1.00 53.69 101 PRO A N 1
ATOM 801 C CA . PRO A 1 101 ? 17.176 4.806 6.217 1.00 53.69 101 PRO A CA 1
ATOM 802 C C . PRO A 1 101 ? 17.270 6.173 5.542 1.00 53.69 101 PRO A C 1
ATOM 804 O O . PRO A 1 101 ? 17.967 7.089 6.005 1.00 53.69 101 PRO A O 1
ATOM 807 N N . ARG A 1 102 ? 16.599 6.339 4.400 1.00 50.22 102 ARG A N 1
ATOM 808 C CA . ARG A 1 102 ? 16.415 7.683 3.855 1.00 50.22 102 ARG A CA 1
ATOM 809 C C . ARG A 1 102 ? 15.515 8.428 4.831 1.00 50.22 102 ARG A C 1
ATOM 811 O O . ARG A 1 102 ? 14.339 8.108 4.940 1.00 50.22 102 ARG A O 1
ATOM 818 N N . GLY A 1 103 ? 16.077 9.404 5.540 1.00 46.34 103 GLY A N 1
ATOM 819 C CA . GLY A 1 103 ? 15.267 10.370 6.269 1.00 46.34 103 GLY A CA 1
ATOM 820 C C . GLY A 1 103 ? 14.253 10.982 5.303 1.00 46.34 103 GLY A C 1
ATOM 821 O O . GLY A 1 103 ? 14.603 11.294 4.161 1.00 46.34 103 GLY A O 1
ATOM 822 N N . SER A 1 104 ? 13.001 11.107 5.743 1.00 46.12 104 SER A N 1
ATOM 823 C CA . SER A 1 104 ? 11.977 11.838 5.000 1.00 46.12 104 SER A CA 1
ATOM 824 C C . SER A 1 104 ? 12.528 13.229 4.686 1.00 46.12 104 SER A C 1
ATOM 826 O O . SER A 1 104 ? 12.908 13.967 5.598 1.00 46.12 104 SER A O 1
ATOM 828 N N . HIS A 1 105 ? 12.648 13.574 3.401 1.00 40.69 105 HIS A N 1
ATOM 829 C CA . HIS A 1 105 ? 13.037 14.920 2.997 1.00 40.69 105 HIS A CA 1
ATOM 830 C C . HIS A 1 105 ? 11.922 15.882 3.438 1.00 40.69 105 HIS A C 1
ATOM 832 O O . HIS A 1 105 ? 10.965 16.112 2.706 1.00 40.69 105 HIS A O 1
ATOM 838 N N . LYS A 1 106 ? 12.056 16.470 4.632 1.00 41.94 106 LYS A N 1
ATOM 839 C CA . LYS A 1 106 ? 11.139 17.474 5.210 1.00 41.94 106 LYS A CA 1
ATOM 840 C C . LYS A 1 106 ? 11.123 18.825 4.463 1.00 41.94 106 LYS A C 1
ATOM 842 O O . LYS A 1 106 ? 10.728 19.827 5.041 1.00 41.94 106 LYS A O 1
ATOM 847 N N . GLY A 1 107 ? 11.581 18.902 3.213 1.00 40.81 107 GLY A N 1
ATOM 848 C CA . GLY A 1 107 ? 12.011 20.181 2.635 1.00 40.81 107 GLY A CA 1
ATOM 849 C C . GLY A 1 107 ? 11.773 20.393 1.149 1.00 40.81 107 GLY A C 1
ATOM 850 O O . GLY A 1 107 ? 12.383 21.298 0.593 1.00 40.81 107 GLY A O 1
ATOM 851 N N . ILE A 1 108 ? 10.932 19.601 0.484 1.00 41.75 108 ILE A N 1
ATOM 852 C CA . ILE A 1 108 ? 10.489 19.975 -0.863 1.00 41.75 108 ILE A CA 1
ATOM 853 C C . ILE A 1 108 ? 9.132 20.643 -0.705 1.00 41.75 108 ILE A C 1
ATOM 855 O O . ILE A 1 108 ? 8.121 19.960 -0.601 1.00 41.75 108 ILE A O 1
ATOM 859 N N . THR A 1 109 ? 9.120 21.973 -0.652 1.00 45.72 109 THR A N 1
ATOM 860 C CA . THR A 1 109 ? 7.933 22.785 -0.933 1.00 45.72 109 THR A CA 1
ATOM 861 C C . THR A 1 109 ? 7.763 22.801 -2.450 1.00 45.72 109 THR A C 1
ATOM 863 O O . THR A 1 109 ? 8.518 23.494 -3.135 1.00 45.72 109 THR A O 1
ATOM 866 N N . PRO A 1 110 ? 6.835 22.021 -3.031 1.00 47.47 110 PRO A N 1
ATOM 867 C CA . PRO A 1 110 ? 6.639 22.021 -4.468 1.00 47.47 110 PRO A CA 1
ATOM 868 C C . PRO A 1 110 ? 5.938 23.333 -4.826 1.00 47.47 110 PRO A C 1
ATOM 870 O O . PRO A 1 110 ? 4.793 23.568 -4.432 1.00 47.47 110 PRO A O 1
ATOM 873 N N . SER A 1 111 ? 6.628 24.217 -5.542 1.00 42.91 111 SER A N 1
ATOM 874 C CA . SER A 1 111 ? 5.998 25.386 -6.152 1.00 42.91 111 SER A CA 1
ATOM 875 C C . SER A 1 111 ? 4.926 24.900 -7.133 1.00 42.91 111 SER A C 1
ATOM 877 O O . SER A 1 111 ? 5.251 24.252 -8.123 1.00 42.91 111 SER A O 1
ATOM 879 N N . GLY A 1 112 ? 3.652 25.176 -6.836 1.00 48.94 112 GLY A N 1
ATOM 880 C CA . GLY A 1 112 ? 2.518 24.803 -7.692 1.00 48.94 112 GLY A CA 1
ATOM 881 C C . GLY A 1 112 ? 1.598 23.700 -7.158 1.00 48.94 112 GLY A C 1
ATOM 882 O O . GLY A 1 112 ? 0.885 23.091 -7.951 1.00 48.94 112 GLY A O 1
ATOM 883 N N . LEU A 1 113 ? 1.584 23.430 -5.845 1.00 51.78 113 LEU A N 1
ATOM 884 C CA . LEU A 1 113 ? 0.563 22.567 -5.238 1.00 51.78 113 LEU A CA 1
ATOM 885 C C . LEU A 1 113 ? -0.842 23.069 -5.603 1.00 51.78 113 LEU A C 1
ATOM 887 O O . LEU A 1 113 ? -1.189 24.222 -5.346 1.00 51.78 113 LEU A O 1
ATOM 891 N N . TYR A 1 114 ? -1.667 22.190 -6.173 1.00 51.69 114 TYR A N 1
ATOM 892 C CA . TYR A 1 114 ? -3.095 22.441 -6.301 1.00 51.69 114 TYR A CA 1
ATOM 893 C C . TYR A 1 114 ? -3.695 22.482 -4.898 1.00 51.69 114 TYR A C 1
ATOM 895 O O . TYR A 1 114 ? -3.912 21.458 -4.255 1.00 51.69 114 TYR A O 1
ATOM 903 N N . GLN A 1 115 ? -3.906 23.695 -4.402 1.00 54.25 115 GLN A N 1
ATOM 904 C CA . GLN A 1 115 ? -4.247 23.976 -3.014 1.00 54.25 115 GLN A CA 1
ATOM 905 C C . GLN A 1 115 ? -5.743 23.761 -2.747 1.00 54.25 115 GLN A C 1
ATOM 907 O O . GLN A 1 115 ? -6.439 24.645 -2.259 1.00 54.25 115 GLN A O 1
ATOM 912 N N . ILE A 1 116 ? -6.259 22.573 -3.071 1.00 62.97 116 ILE A N 1
ATOM 913 C CA . ILE A 1 116 ? -7.530 22.128 -2.501 1.00 62.97 116 ILE A CA 1
ATOM 914 C C . ILE A 1 116 ? -7.206 21.679 -1.079 1.00 62.97 116 ILE A C 1
ATOM 916 O O . ILE A 1 116 ? -6.664 20.590 -0.863 1.00 62.97 116 ILE A O 1
ATOM 920 N N . SER A 1 117 ? -7.470 22.557 -0.111 1.00 68.44 117 SER A N 1
ATOM 921 C CA . SER A 1 117 ? -7.310 22.221 1.301 1.00 68.44 117 SER A CA 1
ATOM 922 C C . SER A 1 117 ? -8.202 21.034 1.642 1.00 68.44 117 SER A C 1
ATOM 924 O O . SER A 1 117 ? -9.370 20.992 1.258 1.00 68.44 117 SER A O 1
ATOM 926 N N . TYR A 1 118 ? -7.658 20.076 2.386 1.00 73.50 118 TYR A N 1
ATOM 927 C CA . TYR A 1 118 ? -8.479 19.034 2.988 1.00 73.50 118 TYR A CA 1
ATOM 928 C C . TYR A 1 118 ? -9.407 19.660 4.040 1.00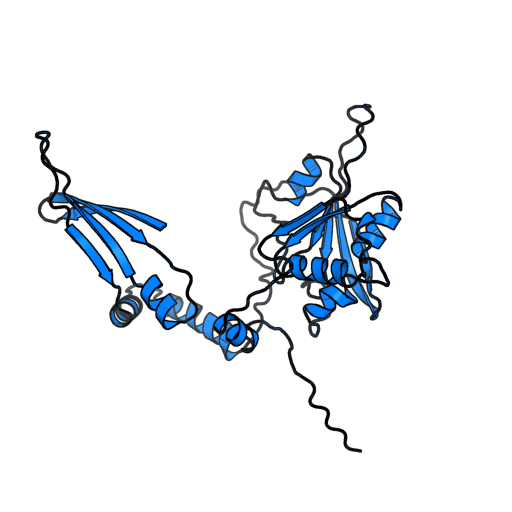 73.50 118 TYR A C 1
ATOM 930 O O . TYR A 1 118 ? -9.051 20.693 4.626 1.00 73.50 118 TYR A O 1
ATOM 938 N N . PRO A 1 119 ? -10.587 19.065 4.293 1.00 78.06 119 PRO A N 1
ATOM 939 C CA . PRO A 1 119 ? -11.402 19.465 5.430 1.00 78.06 119 PRO A CA 1
ATOM 940 C C . PRO A 1 119 ? -10.643 19.210 6.737 1.00 78.06 119 PRO A C 1
ATOM 942 O O . PRO A 1 119 ? -9.678 18.442 6.774 1.00 78.06 119 PRO A O 1
ATOM 945 N N . SER A 1 120 ? -11.081 19.866 7.813 1.00 82.94 120 SER A N 1
ATOM 946 C CA . SER A 1 120 ? -10.474 19.689 9.134 1.00 82.94 120 SER A CA 1
ATOM 947 C C . SER A 1 120 ? -10.451 18.208 9.521 1.00 82.94 120 SER A C 1
ATOM 949 O O . SER A 1 120 ? -11.475 17.525 9.447 1.00 82.94 120 SER A O 1
ATOM 951 N N . SER A 1 121 ? -9.275 17.715 9.910 1.00 86.94 121 SER A N 1
ATOM 952 C CA . SER A 1 121 ? -9.078 16.334 10.349 1.00 86.94 121 SER A CA 1
ATOM 953 C C . SER A 1 121 ? -8.907 16.269 11.861 1.00 86.94 121 SER A C 1
ATOM 955 O O . SER A 1 121 ? -8.118 17.041 12.408 1.00 86.94 121 SER A O 1
ATOM 957 N N . ALA A 1 122 ? -9.554 15.307 12.512 1.00 87.50 122 ALA A N 1
ATOM 958 C CA . ALA A 1 122 ? -9.296 14.972 13.909 1.00 87.50 122 ALA A CA 1
ATOM 959 C C . ALA A 1 122 ? -8.251 13.852 13.987 1.00 87.50 122 ALA A C 1
ATOM 961 O O . ALA A 1 122 ? -8.313 12.895 13.216 1.00 87.50 122 ALA A O 1
ATOM 962 N N . LEU A 1 123 ? -7.290 13.969 14.900 1.00 87.56 123 LEU A N 1
ATOM 963 C CA . LEU A 1 123 ? -6.342 12.899 15.200 1.00 87.56 123 LEU A CA 1
ATOM 964 C C . LEU A 1 123 ? -6.789 12.210 16.487 1.00 87.56 123 LEU A C 1
ATOM 966 O O . LEU A 1 123 ? -6.924 12.865 17.517 1.00 87.56 123 LEU A O 1
ATOM 970 N N . HIS A 1 124 ? -7.022 10.906 16.413 1.00 84.88 124 HIS A N 1
ATOM 971 C CA . HIS A 1 124 ? -7.380 10.081 17.559 1.00 84.88 124 HIS A CA 1
ATOM 972 C C . HIS A 1 124 ? -6.171 9.256 17.954 1.00 84.88 124 HIS A C 1
ATOM 974 O O . HIS A 1 124 ? -5.731 8.405 17.184 1.00 84.88 124 HIS A O 1
ATOM 980 N N . GLU A 1 125 ? -5.624 9.516 19.132 1.00 84.38 125 GLU A N 1
ATOM 981 C CA . GLU A 1 125 ? -4.600 8.656 19.716 1.00 84.38 125 GLU A CA 1
ATOM 982 C C . GLU A 1 125 ? -5.257 7.412 20.300 1.00 84.38 125 GLU A C 1
ATOM 984 O O . GLU A 1 125 ? -6.320 7.482 20.925 1.00 84.38 125 GLU A O 1
ATOM 989 N N . ILE A 1 126 ? -4.633 6.264 20.070 1.00 79.44 126 ILE A N 1
ATOM 990 C CA . ILE A 1 126 ? -5.138 4.989 20.548 1.00 79.44 126 ILE A CA 1
ATOM 991 C C . ILE A 1 126 ? -3.983 4.186 21.123 1.00 79.44 126 ILE A C 1
ATOM 993 O O . ILE A 1 126 ? -2.913 4.094 20.528 1.00 79.44 126 ILE A O 1
ATOM 997 N N . LYS A 1 127 ? -4.195 3.630 22.311 1.00 80.31 127 LYS A N 1
ATOM 998 C CA . LYS A 1 127 ? -3.198 2.831 23.015 1.00 80.31 127 LYS A CA 1
ATOM 999 C C . LYS A 1 127 ? -3.415 1.355 22.682 1.00 80.31 127 LYS A C 1
ATOM 1001 O O . LYS A 1 127 ? -4.498 0.834 22.944 1.00 80.31 127 LYS A O 1
ATOM 1006 N N . ALA A 1 128 ? -2.404 0.717 22.102 1.00 73.00 128 ALA A N 1
ATOM 1007 C CA . ALA A 1 128 ? -2.366 -0.722 21.866 1.00 73.00 128 ALA A CA 1
ATOM 1008 C C . ALA A 1 128 ? -2.163 -1.509 23.173 1.00 73.00 128 ALA A C 1
ATOM 1010 O O . ALA A 1 128 ? -1.823 -0.933 24.212 1.00 73.00 128 ALA A O 1
ATOM 1011 N N . GLU A 1 129 ? -2.396 -2.825 23.140 1.00 69.38 129 GLU A N 1
ATOM 1012 C CA . GLU A 1 129 ? -2.301 -3.700 24.327 1.00 69.38 129 GLU A CA 1
ATOM 1013 C C . GLU A 1 129 ? -0.910 -3.716 24.956 1.00 69.38 129 GLU A C 1
ATOM 1015 O O . GLU A 1 129 ? -0.772 -3.730 26.177 1.00 69.38 129 GLU A O 1
ATOM 1020 N N . ASP A 1 130 ? 0.118 -3.654 24.117 1.00 70.00 130 ASP A N 1
ATOM 1021 C CA . ASP A 1 130 ? 1.525 -3.561 24.509 1.00 70.00 130 ASP A CA 1
ATOM 1022 C C . ASP A 1 130 ? 1.918 -2.164 25.029 1.00 70.00 130 ASP A C 1
ATOM 1024 O O . ASP A 1 130 ? 3.069 -1.919 25.389 1.00 70.00 130 ASP A O 1
ATOM 1028 N N . GLY A 1 131 ? 0.961 -1.237 25.089 1.00 72.25 131 GLY A N 1
ATOM 1029 C CA . GLY A 1 131 ? 1.146 0.118 25.581 1.00 72.25 131 GLY A CA 1
ATOM 1030 C C . GLY A 1 131 ? 1.668 1.110 24.545 1.00 72.25 131 GLY A C 1
ATOM 1031 O O . GLY A 1 131 ? 1.820 2.285 24.895 1.00 72.25 131 GLY A O 1
ATOM 1032 N N . VAL A 1 132 ? 1.897 0.692 23.296 1.00 74.75 132 VAL A N 1
ATOM 1033 C CA . VAL A 1 132 ? 2.327 1.584 22.211 1.00 74.75 132 VAL A CA 1
ATOM 1034 C C . VAL A 1 132 ? 1.178 2.508 21.808 1.00 74.75 132 VAL A C 1
ATOM 1036 O O . VAL A 1 132 ? 0.040 2.079 21.633 1.00 74.75 132 VAL A O 1
ATOM 1039 N N . ILE A 1 133 ? 1.471 3.800 21.651 1.00 78.00 133 ILE A N 1
ATOM 1040 C CA . ILE A 1 133 ? 0.493 4.779 21.172 1.00 78.00 133 ILE A CA 1
ATOM 1041 C C . ILE A 1 133 ? 0.561 4.820 19.647 1.00 78.00 133 ILE A C 1
ATOM 1043 O O . ILE A 1 133 ? 1.583 5.184 19.062 1.00 78.00 133 ILE A O 1
ATOM 1047 N N . ILE A 1 134 ? -0.546 4.453 19.015 1.00 79.25 134 ILE A N 1
ATOM 1048 C CA . ILE A 1 134 ? -0.798 4.637 17.589 1.00 79.25 134 ILE A CA 1
ATOM 1049 C C . ILE A 1 134 ? -1.785 5.784 17.391 1.00 79.25 134 ILE A C 1
ATOM 1051 O O . ILE A 1 134 ? -2.401 6.276 18.338 1.00 79.25 134 ILE A O 1
ATOM 1055 N N . SER A 1 135 ? -1.958 6.223 16.150 1.00 82.38 135 SER A N 1
ATOM 1056 C CA . SER A 1 135 ? -2.919 7.276 15.839 1.00 82.38 135 SER A CA 1
ATOM 1057 C C . SER A 1 135 ? -3.797 6.908 14.653 1.00 82.38 135 SER A C 1
ATOM 1059 O O . SER A 1 135 ? -3.429 6.128 13.774 1.00 82.38 135 SER A O 1
ATOM 1061 N N . CYS A 1 136 ? -5.008 7.450 14.641 1.00 86.12 136 CYS A N 1
ATOM 1062 C CA . CYS A 1 136 ? -5.927 7.327 13.528 1.00 86.12 136 CYS A CA 1
ATOM 1063 C C . CYS A 1 136 ? -6.461 8.706 13.162 1.00 86.12 136 CYS A C 1
ATOM 1065 O O . CYS A 1 136 ? -7.034 9.416 13.990 1.00 86.12 136 CYS A O 1
ATOM 1067 N N . ARG A 1 137 ? -6.248 9.103 11.911 1.00 88.12 137 ARG A N 1
ATOM 1068 C CA . ARG A 1 137 ? -6.704 10.391 11.403 1.00 88.12 137 ARG A CA 1
ATOM 1069 C C . ARG A 1 137 ? -8.084 10.238 10.783 1.00 88.12 137 ARG A C 1
ATOM 1071 O O . ARG A 1 137 ? -8.276 9.433 9.878 1.00 88.12 137 ARG A O 1
ATOM 1078 N N . GLN A 1 138 ? -9.030 11.031 11.258 1.00 90.00 138 GLN A N 1
ATOM 1079 C CA . GLN A 1 138 ? -10.410 11.058 10.798 1.00 90.00 138 GLN A CA 1
ATOM 1080 C C . GLN A 1 138 ? -10.660 12.337 10.006 1.00 90.00 138 GLN A C 1
ATOM 1082 O O . GLN A 1 138 ? -10.388 13.437 10.493 1.00 90.00 138 GLN A O 1
ATOM 1087 N N . TRP A 1 139 ? -11.272 12.204 8.834 1.00 89.88 139 TRP A N 1
ATOM 1088 C CA . TRP A 1 139 ? -11.923 13.316 8.150 1.00 89.88 139 TRP A CA 1
ATOM 1089 C C . TRP A 1 139 ? -13.425 13.087 8.154 1.00 89.88 139 TRP A C 1
ATOM 1091 O O . TRP A 1 139 ? -13.924 12.063 7.680 1.00 89.88 139 TRP A O 1
ATOM 1101 N N . LYS A 1 140 ? -14.146 14.064 8.700 1.00 86.00 140 LYS A N 1
ATOM 1102 C CA . LYS A 1 140 ? -15.603 14.072 8.666 1.00 86.00 140 LYS A CA 1
ATOM 1103 C C . LYS A 1 140 ? -16.066 14.651 7.337 1.00 86.00 140 LYS A C 1
ATOM 1105 O O . LYS A 1 140 ? -15.485 15.607 6.823 1.00 86.00 140 LYS A O 1
ATOM 1110 N N . CYS A 1 141 ? -17.126 14.071 6.790 1.00 77.19 141 CYS A N 1
ATOM 1111 C CA . CYS A 1 141 ? -17.785 14.651 5.636 1.00 77.19 141 CYS A CA 1
ATOM 1112 C C . CYS A 1 141 ? -18.521 15.928 6.083 1.00 77.19 141 CYS A C 1
ATOM 1114 O O . CYS A 1 141 ? -19.408 15.869 6.931 1.00 77.19 141 CYS A O 1
ATOM 1116 N N . ASN A 1 142 ? -18.131 17.077 5.526 1.00 61.81 142 ASN A N 1
ATOM 1117 C CA . ASN A 1 142 ? -18.742 18.386 5.790 1.00 61.81 142 ASN A CA 1
ATOM 1118 C C . ASN A 1 142 ? -19.930 18.677 4.860 1.00 61.81 142 ASN A C 1
ATOM 1120 O O . ASN A 1 142 ? -20.248 19.846 4.638 1.00 61.81 142 ASN A O 1
ATOM 1124 N N . GLN A 1 143 ? -20.571 17.658 4.275 1.00 56.47 143 GLN A N 1
ATOM 1125 C CA . GLN A 1 143 ? -21.820 17.899 3.559 1.00 56.47 143 GLN A CA 1
ATOM 1126 C C . GLN A 1 143 ? -22.813 18.505 4.558 1.00 56.47 143 GLN A C 1
ATOM 1128 O O . GLN A 1 143 ? -23.235 17.861 5.516 1.00 56.47 143 GLN A O 1
ATOM 1133 N N . GLY A 1 144 ? -23.085 19.801 4.376 1.00 47.19 144 GLY A N 1
ATOM 1134 C CA . GLY A 1 144 ? -24.094 20.528 5.131 1.00 47.19 144 GLY A CA 1
ATOM 1135 C C . GLY A 1 144 ? -25.476 19.900 4.929 1.00 47.19 144 GLY A C 1
ATOM 1136 O O . GLY A 1 144 ? -25.615 18.969 4.137 1.00 47.19 144 GLY A O 1
ATOM 1137 N N . PRO A 1 145 ? -26.509 20.409 5.616 1.00 40.25 145 PRO A N 1
ATOM 1138 C CA . PRO A 1 145 ? -27.862 19.849 5.624 1.00 40.25 145 PRO A CA 1
ATOM 1139 C C . PRO A 1 145 ? -28.595 20.093 4.288 1.00 40.25 145 PRO A C 1
ATOM 1141 O O . PRO A 1 145 ? -29.653 20.715 4.242 1.00 40.25 145 PRO A O 1
ATOM 1144 N N . LEU A 1 146 ? -28.017 19.656 3.172 1.00 43.97 146 LEU A N 1
ATOM 1145 C CA . LEU A 1 146 ? -28.573 19.790 1.836 1.00 43.97 146 LEU A CA 1
ATOM 1146 C C . LEU A 1 146 ? -29.129 18.435 1.407 1.00 43.97 146 LEU A C 1
ATOM 1148 O O . LEU A 1 146 ? -28.400 17.473 1.192 1.00 43.97 146 LEU A O 1
ATOM 1152 N N . SER A 1 147 ? -30.454 18.430 1.276 1.00 39.44 147 SER A N 1
ATOM 1153 C CA . SER A 1 147 ? -31.368 17.323 0.983 1.00 39.44 147 SER A CA 1
ATOM 1154 C C . SER A 1 147 ? -31.659 16.379 2.155 1.00 39.44 147 SER A C 1
ATOM 1156 O O . SER A 1 147 ? -31.056 15.331 2.351 1.00 39.44 147 SER A O 1
ATOM 1158 N N . HIS A 1 148 ? -32.678 16.793 2.912 1.00 40.62 148 HIS A N 1
ATOM 1159 C CA . HIS A 1 148 ? -33.623 15.939 3.624 1.00 40.62 148 HIS A CA 1
ATOM 1160 C C . HIS A 1 148 ? -34.247 14.922 2.645 1.00 40.62 148 HIS A C 1
ATOM 1162 O O . HIS A 1 148 ? -35.355 15.094 2.155 1.00 40.62 148 HIS A O 1
ATOM 1168 N N . GLU A 1 149 ? -33.521 13.859 2.345 1.00 44.09 149 GLU A N 1
ATOM 1169 C CA . GLU A 1 149 ? -34.096 12.554 2.039 1.00 44.09 149 GLU A CA 1
ATOM 1170 C C . GLU A 1 149 ? -33.323 11.561 2.900 1.00 44.09 149 GLU A C 1
ATOM 1172 O O . GLU A 1 149 ? -32.130 11.747 3.129 1.00 44.09 149 GLU A O 1
ATOM 1177 N N . GLU A 1 150 ? -33.993 10.538 3.421 1.00 46.75 150 GLU A N 1
ATOM 1178 C CA . GLU A 1 150 ? -33.457 9.494 4.305 1.00 46.75 150 GLU A CA 1
ATOM 1179 C C . GLU A 1 150 ? -32.400 8.606 3.613 1.00 46.75 150 GLU A C 1
ATOM 1181 O O . GLU A 1 150 ? -32.458 7.373 3.635 1.00 46.75 150 GLU A O 1
ATOM 1186 N N . ARG A 1 151 ? -31.398 9.201 2.963 1.00 51.53 151 ARG A N 1
ATOM 1187 C CA . ARG A 1 151 ? -30.222 8.489 2.496 1.00 51.53 151 ARG A CA 1
ATOM 1188 C C . ARG A 1 151 ? -29.487 8.011 3.735 1.00 51.53 151 ARG A C 1
ATOM 1190 O O . ARG A 1 151 ? -28.879 8.796 4.459 1.00 51.53 151 ARG A O 1
ATOM 1197 N N . LYS A 1 152 ? -29.577 6.702 3.987 1.00 64.06 152 LYS A N 1
ATOM 1198 C CA . LYS A 1 152 ? -28.750 5.998 4.971 1.00 64.06 152 LYS A CA 1
ATOM 1199 C C . LYS A 1 152 ? -27.322 6.516 4.840 1.00 64.06 152 LYS A C 1
ATOM 1201 O O . LYS A 1 152 ? -26.722 6.363 3.777 1.00 64.06 152 LYS A O 1
ATOM 1206 N N . LYS A 1 153 ? -26.809 7.139 5.906 1.00 71.44 153 LYS A N 1
ATOM 1207 C CA . LYS A 1 153 ? -25.428 7.626 5.957 1.00 71.44 153 LYS A CA 1
ATOM 1208 C C . LYS A 1 153 ? -24.514 6.476 5.504 1.00 71.44 153 LYS A C 1
ATOM 1210 O O . LYS A 1 153 ? -24.622 5.384 6.074 1.00 71.44 153 LYS A O 1
ATOM 1215 N N . PRO A 1 154 ? -23.683 6.669 4.467 1.00 82.94 154 PRO A N 1
ATOM 1216 C CA . PRO A 1 154 ? -22.849 5.594 3.957 1.00 82.94 154 PRO A CA 1
ATOM 1217 C C . PRO A 1 154 ? -21.860 5.144 5.037 1.00 82.94 154 PRO A C 1
ATOM 1219 O O . PRO A 1 154 ? -21.463 5.923 5.909 1.00 82.94 154 PRO A O 1
ATOM 1222 N N . PHE A 1 155 ? -21.484 3.865 5.002 1.00 88.06 155 PHE A N 1
ATOM 1223 C CA . PHE A 1 155 ? -20.588 3.299 6.006 1.00 88.06 155 PHE A CA 1
ATOM 1224 C C . PHE A 1 155 ? -19.220 4.000 5.988 1.00 88.06 155 PHE A C 1
ATOM 1226 O O . PHE A 1 155 ? -18.723 4.339 4.907 1.00 88.06 155 PHE A O 1
ATOM 1233 N N . PRO A 1 156 ? -18.591 4.203 7.160 1.00 91.19 156 PRO A N 1
ATOM 1234 C CA . PRO A 1 156 ? -17.246 4.755 7.233 1.00 91.19 156 PRO A CA 1
ATOM 1235 C C . PRO A 1 156 ? -16.238 3.846 6.522 1.00 91.19 156 PRO A C 1
ATOM 1237 O O . PRO A 1 156 ? -16.418 2.625 6.441 1.00 91.19 156 PRO A O 1
ATOM 1240 N N . VAL A 1 157 ? -15.164 4.453 6.026 1.00 92.44 157 VAL A N 1
ATOM 1241 C CA . VAL A 1 157 ? -14.088 3.776 5.301 1.00 92.44 157 VAL A CA 1
ATOM 1242 C C . VAL A 1 157 ? -12.791 3.891 6.096 1.00 92.44 157 VAL A C 1
ATOM 1244 O O . VAL A 1 157 ? -12.302 4.994 6.326 1.00 92.44 157 VAL A O 1
ATOM 1247 N N . LEU A 1 158 ? -12.226 2.753 6.491 1.00 91.44 158 LEU A N 1
ATOM 1248 C CA . LEU A 1 158 ? -10.911 2.631 7.109 1.00 91.44 158 LEU A CA 1
ATOM 1249 C C . LEU A 1 158 ? -9.846 2.369 6.040 1.00 91.44 158 LEU A C 1
ATOM 1251 O O . LEU A 1 158 ? -9.928 1.406 5.280 1.00 91.44 158 LEU A O 1
ATOM 1255 N N . LEU A 1 159 ? -8.824 3.212 6.023 1.00 91.00 159 LEU A N 1
ATOM 1256 C CA . LEU A 1 159 ? -7.684 3.181 5.125 1.00 91.00 159 LEU A CA 1
ATOM 1257 C C . LEU A 1 159 ? -6.446 2.713 5.896 1.00 91.00 159 LEU A C 1
ATOM 1259 O O . LEU A 1 159 ? -6.089 3.291 6.924 1.00 91.00 159 LEU A O 1
ATOM 1263 N N . ILE A 1 160 ? -5.785 1.673 5.390 1.00 87.06 160 ILE A N 1
ATOM 1264 C CA . ILE A 1 160 ? -4.581 1.085 5.991 1.00 87.06 160 ILE A CA 1
ATOM 1265 C C . ILE A 1 160 ? -3.431 1.187 4.986 1.00 87.06 160 ILE A C 1
ATOM 1267 O O . ILE A 1 160 ? -3.499 0.620 3.888 1.00 87.06 160 ILE A O 1
ATOM 1271 N N . ASN A 1 161 ? -2.396 1.946 5.349 1.00 83.25 161 ASN A N 1
ATOM 1272 C CA . ASN A 1 161 ? -1.232 2.205 4.501 1.00 83.25 161 ASN A CA 1
ATOM 1273 C C . ASN A 1 161 ? -0.294 0.992 4.366 1.00 83.25 161 ASN A C 1
ATOM 1275 O O . ASN A 1 161 ? -0.349 0.025 5.129 1.00 83.25 161 ASN A O 1
ATOM 1279 N N . GLY A 1 162 ? 0.593 1.096 3.373 1.00 74.81 162 GLY A N 1
ATOM 1280 C CA . GLY A 1 162 ? 1.731 0.207 3.162 1.00 74.81 162 GLY A CA 1
ATOM 1281 C C . GLY A 1 162 ? 2.891 0.451 4.140 1.00 74.81 162 GLY A C 1
ATOM 1282 O O . GLY A 1 162 ? 2.793 1.228 5.082 1.00 74.81 162 GLY A O 1
ATOM 1283 N N . TYR A 1 163 ? 4.036 -0.187 3.872 1.00 65.19 163 TYR A N 1
ATOM 1284 C CA . TYR A 1 163 ? 5.264 -0.037 4.672 1.00 65.19 163 TYR A CA 1
ATOM 1285 C C . TYR A 1 163 ? 5.909 1.356 4.538 1.00 65.19 163 TYR A C 1
ATOM 1287 O O . TYR A 1 163 ? 6.656 1.788 5.408 1.00 65.19 163 TYR A O 1
ATOM 1295 N N . SER A 1 164 ? 5.648 2.075 3.442 1.00 56.44 164 SER A N 1
ATOM 1296 C CA . SER A 1 164 ? 6.255 3.379 3.188 1.00 56.44 164 SER A CA 1
ATOM 1297 C C . SER A 1 164 ? 5.207 4.395 2.751 1.00 56.44 164 SER A C 1
ATOM 1299 O O . SER A 1 164 ? 4.590 4.236 1.702 1.00 56.44 164 SER A O 1
ATOM 1301 N N . THR A 1 165 ? 5.101 5.472 3.535 1.00 60.62 165 THR A N 1
ATOM 1302 C CA . THR A 1 165 ? 4.384 6.731 3.256 1.00 60.62 165 THR A CA 1
ATOM 1303 C C . THR A 1 165 ? 2.861 6.670 3.110 1.00 60.62 165 THR A C 1
ATOM 1305 O O . THR A 1 165 ? 2.255 5.629 2.896 1.00 60.62 165 THR A O 1
ATOM 1308 N N . GLU A 1 166 ? 2.257 7.848 3.271 1.00 68.00 166 GLU A N 1
ATOM 1309 C CA . GLU A 1 166 ? 0.835 8.121 3.089 1.00 68.00 166 GLU A CA 1
ATOM 1310 C C . GLU A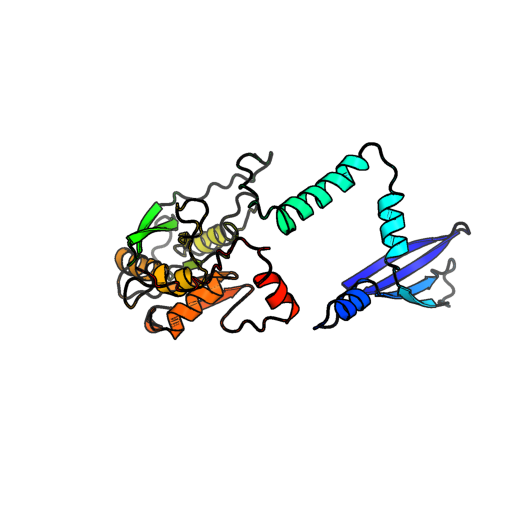 1 166 ? 0.435 7.937 1.616 1.00 68.00 166 GLU A C 1
ATOM 1312 O O . GLU A 1 166 ? 0.746 8.781 0.775 1.00 68.00 166 GLU A O 1
ATOM 1317 N N . CYS A 1 167 ? -0.232 6.826 1.283 1.00 73.94 167 CYS A N 1
ATOM 1318 C CA . CYS A 1 167 ? -0.599 6.506 -0.106 1.00 73.94 167 CYS A CA 1
ATOM 1319 C C . CYS A 1 167 ? -1.956 7.092 -0.518 1.00 73.94 167 CYS A C 1
ATOM 1321 O O . CYS A 1 167 ? -2.238 7.240 -1.705 1.00 73.94 167 CYS A O 1
ATOM 1323 N N . TYR A 1 168 ? -2.801 7.412 0.462 1.00 84.56 168 TYR A N 1
ATOM 1324 C CA . TYR A 1 168 ? -4.168 7.884 0.234 1.00 84.56 168 TYR A CA 1
ATOM 1325 C C . TYR A 1 168 ? -4.325 9.396 0.404 1.00 84.56 168 TYR A C 1
ATOM 1327 O O . TYR A 1 168 ? -5.334 9.951 -0.017 1.00 84.56 168 TYR A O 1
ATOM 1335 N N . TYR A 1 169 ? -3.328 10.044 1.013 1.00 79.38 169 TYR A N 1
ATOM 1336 C CA . TYR A 1 169 ? -3.270 11.477 1.279 1.00 79.38 169 TYR A CA 1
ATOM 1337 C C . TYR A 1 169 ? -2.104 12.084 0.492 1.00 79.38 169 TYR A C 1
ATOM 1339 O O . TYR A 1 169 ? -0.962 12.096 0.955 1.00 79.38 169 TYR A O 1
ATOM 1347 N N . LEU A 1 170 ? -2.379 12.565 -0.723 1.00 78.69 170 LEU A N 1
ATOM 1348 C CA . LEU A 1 170 ? -1.359 13.098 -1.630 1.00 78.69 170 LEU A CA 1
ATOM 1349 C C . LEU A 1 170 ? -1.611 14.589 -1.894 1.00 78.69 170 LEU A C 1
ATOM 1351 O O . LEU A 1 170 ? -2.513 14.934 -2.655 1.00 78.69 170 LEU A O 1
ATOM 1355 N N . PRO A 1 171 ? -0.810 15.504 -1.311 1.00 68.44 171 PRO A N 1
ATOM 1356 C CA . PRO A 1 171 ? -0.960 16.944 -1.540 1.00 68.44 171 PRO A CA 1
ATOM 1357 C C . PRO A 1 171 ? -0.784 17.363 -3.006 1.00 68.44 171 PRO A C 1
ATOM 1359 O O . PRO A 1 171 ? -1.281 18.408 -3.414 1.00 68.44 171 PRO A O 1
ATOM 1362 N N . THR A 1 172 ? -0.054 16.566 -3.788 1.00 71.81 172 THR A N 1
ATOM 1363 C CA . THR A 1 172 ? 0.276 16.846 -5.191 1.00 71.81 172 THR A CA 1
ATOM 1364 C C . THR A 1 172 ? -0.787 16.382 -6.180 1.00 71.81 172 THR A C 1
ATOM 1366 O O . THR A 1 172 ? -0.759 16.819 -7.327 1.00 71.81 172 THR A O 1
ATOM 1369 N N . GLU A 1 173 ? -1.696 15.501 -5.764 1.00 77.62 173 GLU A N 1
ATOM 1370 C CA . GLU A 1 173 ? -2.761 14.966 -6.612 1.00 77.62 173 GLU A CA 1
ATOM 1371 C C . GLU A 1 173 ? -4.063 15.722 -6.334 1.00 77.62 173 GLU A C 1
ATOM 1373 O O . GLU A 1 173 ? -4.302 16.117 -5.195 1.00 77.62 173 GLU A O 1
ATOM 1378 N N . LYS A 1 174 ? -4.898 15.968 -7.352 1.00 74.31 174 LYS A N 1
ATOM 1379 C CA . LYS A 1 174 ? -6.181 16.677 -7.154 1.00 74.31 174 LYS A CA 1
ATOM 1380 C C . LYS A 1 174 ? -7.278 15.748 -6.648 1.00 74.31 174 LYS A C 1
ATOM 1382 O O . LYS A 1 174 ? -8.104 16.166 -5.841 1.00 74.31 174 LYS A O 1
ATOM 1387 N N . ASN A 1 175 ? -7.266 14.514 -7.143 1.00 81.25 175 ASN A N 1
ATOM 1388 C CA . ASN A 1 175 ? -8.284 13.502 -6.893 1.00 81.25 175 ASN A CA 1
ATOM 1389 C C . ASN A 1 175 ? -7.640 12.295 -6.206 1.00 81.25 175 ASN A C 1
ATOM 1391 O O . ASN A 1 175 ? -7.506 11.224 -6.794 1.00 81.25 175 ASN A O 1
ATOM 1395 N N . ASP A 1 176 ? -7.178 12.491 -4.973 1.00 88.06 176 ASP A N 1
ATOM 1396 C CA . ASP A 1 176 ? -6.777 11.376 -4.118 1.00 88.06 176 ASP A CA 1
ATOM 1397 C C . ASP A 1 176 ? -8.001 10.633 -3.559 1.00 88.06 176 ASP A C 1
ATOM 1399 O O . ASP A 1 176 ? -9.134 11.123 -3.582 1.00 88.06 176 ASP A O 1
ATOM 1403 N N . LEU A 1 177 ? -7.748 9.439 -3.021 1.00 89.44 177 LEU A N 1
ATOM 1404 C CA . LEU A 1 177 ? -8.800 8.560 -2.525 1.00 89.44 177 LEU A CA 1
ATOM 1405 C C . LEU A 1 177 ? -9.604 9.190 -1.379 1.00 89.44 177 LEU A C 1
ATOM 1407 O O . LEU A 1 177 ? -10.820 9.019 -1.338 1.00 89.44 177 LEU A O 1
ATOM 1411 N N . ILE A 1 178 ? -8.957 9.916 -0.461 1.00 89.56 178 ILE A N 1
ATOM 1412 C CA . ILE A 1 178 ? -9.643 10.536 0.681 1.00 89.56 178 ILE A CA 1
ATOM 1413 C C . ILE A 1 178 ? -10.635 11.586 0.180 1.00 89.56 178 ILE A C 1
ATOM 1415 O O . ILE A 1 178 ? -11.800 11.561 0.578 1.00 89.56 178 ILE A O 1
ATOM 1419 N N . ARG A 1 179 ? -10.218 12.475 -0.729 1.00 87.19 179 ARG A N 1
ATOM 1420 C CA . ARG A 1 179 ? -11.106 13.498 -1.301 1.00 87.19 179 ARG A CA 1
ATOM 1421 C C . ARG A 1 179 ? -12.267 12.879 -2.068 1.00 87.19 179 ARG A C 1
ATOM 1423 O O . ARG A 1 179 ? -13.395 13.328 -1.881 1.00 87.19 179 ARG A O 1
ATOM 1430 N N . THR A 1 180 ? -12.021 11.847 -2.872 1.00 89.56 180 THR A N 1
ATOM 1431 C CA . THR A 1 180 ? -13.091 11.149 -3.598 1.00 89.56 180 THR A CA 1
ATOM 1432 C C . THR A 1 180 ? -14.095 10.510 -2.638 1.00 89.56 180 THR A C 1
ATOM 1434 O O . THR A 1 180 ? -15.294 10.717 -2.785 1.00 89.56 180 THR A O 1
ATOM 1437 N N . LEU A 1 181 ? -13.636 9.807 -1.600 1.00 90.50 181 LEU A N 1
ATOM 1438 C CA . LEU A 1 181 ? -14.530 9.186 -0.617 1.00 90.50 181 LEU A CA 1
ATOM 1439 C C . LEU A 1 181 ? -15.347 10.221 0.170 1.00 90.50 181 LEU A C 1
ATOM 1441 O O . LEU A 1 181 ? -16.540 10.020 0.395 1.00 90.50 181 LEU A O 1
ATOM 1445 N N . LEU A 1 182 ? -14.733 11.346 0.541 1.00 88.88 182 LEU A N 1
ATOM 1446 C CA . LEU A 1 182 ? -15.429 12.445 1.214 1.00 88.88 182 LEU A CA 1
ATOM 1447 C C . LEU A 1 182 ? -16.478 13.110 0.309 1.00 88.88 182 LEU A C 1
ATOM 1449 O O . LEU A 1 182 ? -17.540 13.491 0.803 1.00 88.88 182 LEU A O 1
ATOM 1453 N N . GLN A 1 183 ? -16.203 13.244 -0.995 1.00 86.94 183 GLN A N 1
ATOM 1454 C CA . GLN A 1 183 ? -17.161 13.752 -1.989 1.00 86.94 183 GLN A CA 1
ATOM 1455 C C . GLN A 1 183 ? -18.368 12.820 -2.144 1.00 86.94 183 GLN A C 1
ATOM 1457 O O . GLN A 1 183 ? -19.497 13.303 -2.196 1.00 86.94 183 GLN A O 1
ATOM 1462 N N . GLU A 1 184 ? -18.142 11.506 -2.114 1.00 87.06 184 GLU A N 1
ATOM 1463 C CA . GLU A 1 184 ? -19.192 10.475 -2.127 1.00 87.06 184 GLU A CA 1
ATOM 1464 C C . GLU A 1 184 ? -19.949 10.352 -0.785 1.00 87.06 184 GLU A C 1
ATOM 1466 O O . GLU A 1 184 ? -20.860 9.539 -0.640 1.00 87.06 184 GLU A O 1
ATOM 1471 N N . GLY A 1 185 ? -19.599 11.163 0.219 1.00 87.06 185 GLY A N 1
ATOM 1472 C CA . GLY A 1 185 ? -20.296 11.217 1.506 1.00 87.06 185 GLY A CA 1
ATOM 1473 C C . GLY A 1 185 ? -19.774 10.242 2.563 1.00 87.06 185 GLY A C 1
ATOM 1474 O O . GLY A 1 185 ? -20.316 10.201 3.670 1.00 87.06 185 GLY A O 1
ATOM 1475 N N . HIS A 1 186 ? -18.724 9.472 2.268 1.00 88.25 186 HIS A N 1
ATOM 1476 C CA . HIS A 1 186 ? -18.125 8.551 3.229 1.00 88.25 186 HIS A CA 1
ATOM 1477 C C . HIS A 1 186 ? -17.266 9.289 4.255 1.00 88.25 186 HIS A C 1
ATOM 1479 O O . HIS A 1 186 ? -16.481 10.179 3.938 1.00 88.25 186 HIS A O 1
ATOM 1485 N N . GLU A 1 187 ? -17.373 8.864 5.508 1.00 90.00 187 GLU A N 1
ATOM 1486 C CA . GLU A 1 187 ? -16.455 9.280 6.561 1.00 90.00 187 GLU A CA 1
ATOM 1487 C C . GLU A 1 187 ? -15.164 8.463 6.461 1.00 90.00 187 GLU A C 1
ATOM 1489 O O . GLU A 1 187 ? -15.213 7.232 6.473 1.00 90.00 187 GLU A O 1
ATOM 1494 N N . THR A 1 188 ? -14.012 9.124 6.348 1.00 91.06 188 THR A N 1
ATOM 1495 C CA . THR A 1 188 ? -12.739 8.441 6.078 1.00 91.06 188 THR A CA 1
ATOM 1496 C C . THR A 1 188 ? -11.829 8.448 7.294 1.00 91.06 188 THR A C 1
ATOM 1498 O O . THR A 1 188 ? -11.581 9.497 7.895 1.00 91.06 188 THR A O 1
ATOM 1501 N N . TRP A 1 189 ? -11.276 7.282 7.591 1.00 90.88 189 TRP A N 1
ATOM 1502 C CA . TRP A 1 189 ? -10.368 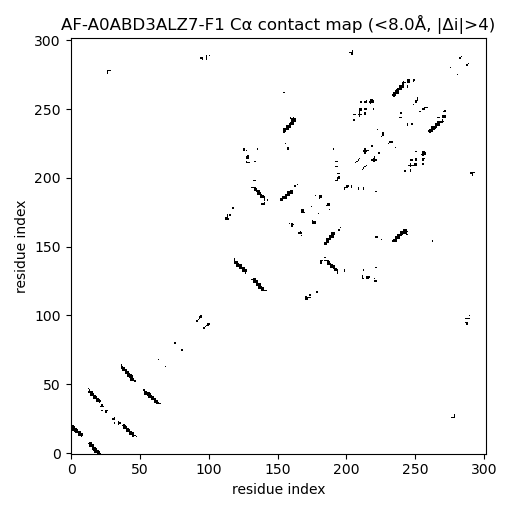7.017 8.693 1.00 90.88 189 TRP A CA 1
ATOM 1503 C C . TRP A 1 189 ? -9.066 6.469 8.140 1.00 90.88 189 TRP A C 1
ATOM 1505 O O . TRP A 1 189 ? -9.087 5.583 7.297 1.00 90.88 189 TRP A O 1
ATOM 1515 N N . LEU A 1 190 ? -7.934 6.968 8.606 1.00 89.12 190 LEU A N 1
ATOM 1516 C CA . LEU A 1 190 ? -6.613 6.563 8.149 1.00 89.12 190 LEU A CA 1
ATOM 1517 C C . LEU A 1 190 ? -5.797 6.091 9.342 1.00 89.12 190 LEU A C 1
ATOM 1519 O O . LEU A 1 190 ? -5.506 6.869 10.252 1.00 89.12 190 LEU A O 1
ATOM 1523 N N . LEU A 1 191 ? -5.444 4.810 9.341 1.00 86.25 191 LEU A N 1
ATOM 1524 C CA . LEU A 1 191 ? -4.613 4.220 10.379 1.00 86.25 191 LEU A CA 1
ATOM 1525 C C . LEU A 1 191 ? -3.151 4.640 10.186 1.00 86.25 191 LEU A C 1
ATOM 1527 O O . LEU A 1 191 ? -2.565 4.404 9.127 1.00 86.25 191 LEU A O 1
ATOM 1531 N N . GLN A 1 192 ? -2.563 5.211 11.235 1.00 81.94 192 GLN A N 1
ATOM 1532 C CA . GLN A 1 192 ? -1.139 5.516 11.338 1.00 81.94 192 GLN A CA 1
ATOM 1533 C C . GLN A 1 192 ? -0.515 4.516 12.333 1.00 81.94 192 GLN A C 1
ATOM 1535 O O . GLN A 1 192 ? -0.507 4.773 13.542 1.00 81.94 192 GLN A O 1
ATOM 1540 N N . PRO A 1 193 ? -0.060 3.341 11.843 1.00 72.44 193 PRO A N 1
ATOM 1541 C CA . PRO A 1 193 ? 0.401 2.230 12.683 1.00 72.44 193 PRO A CA 1
ATOM 1542 C C . PRO A 1 193 ? 1.730 2.554 13.375 1.00 72.44 193 PRO A C 1
ATOM 1544 O O . PRO A 1 193 ? 2.352 3.576 13.085 1.00 72.44 193 PRO A O 1
ATOM 1547 N N . ARG A 1 194 ? 2.225 1.669 14.244 1.00 71.00 194 ARG A N 1
ATOM 1548 C CA . ARG A 1 194 ? 3.474 1.857 15.007 1.00 71.00 194 ARG A CA 1
ATOM 1549 C C . ARG A 1 194 ? 4.699 2.196 14.151 1.00 71.00 194 ARG A C 1
ATOM 1551 O O . ARG A 1 194 ? 5.552 2.944 14.601 1.00 71.00 194 ARG A O 1
ATOM 1558 N N . LEU A 1 195 ? 4.735 1.712 12.904 1.00 65.31 195 LEU A N 1
ATOM 1559 C CA . LEU A 1 195 ? 5.800 1.988 11.925 1.00 65.31 195 LEU A CA 1
ATOM 1560 C C . LEU A 1 195 ? 5.637 3.319 11.169 1.00 65.31 195 LEU A C 1
ATOM 1562 O O . LEU A 1 195 ? 6.435 3.638 10.286 1.00 65.31 195 LEU A O 1
ATOM 1566 N N . HIS A 1 196 ? 4.590 4.095 11.453 1.00 69.62 196 HIS A N 1
ATOM 1567 C CA . HIS A 1 196 ? 4.403 5.396 10.828 1.00 69.62 196 HIS A CA 1
ATOM 1568 C C . HIS A 1 196 ? 5.508 6.371 11.285 1.00 69.62 196 HIS A C 1
ATOM 1570 O O . HIS A 1 196 ? 5.783 6.437 12.479 1.00 69.62 196 HIS A O 1
ATOM 1576 N N . PRO A 1 197 ? 6.100 7.200 10.397 1.00 64.00 197 PRO A N 1
ATOM 1577 C CA . PRO A 1 197 ? 7.227 8.077 10.747 1.00 64.00 197 PRO A CA 1
ATOM 1578 C C . PRO A 1 197 ? 6.975 9.109 11.858 1.00 64.00 197 PRO A C 1
ATOM 1580 O O . PRO A 1 197 ? 7.915 9.763 12.305 1.00 64.00 197 PRO A O 1
ATOM 1583 N N . THR A 1 198 ? 5.716 9.334 12.242 1.00 63.31 198 THR A N 1
ATOM 1584 C CA . THR A 1 198 ? 5.348 10.223 13.359 1.00 63.31 198 THR A CA 1
ATOM 1585 C C . THR A 1 198 ? 5.263 9.501 14.700 1.00 63.31 198 THR A C 1
ATOM 1587 O O . THR A 1 198 ? 5.126 10.174 15.715 1.00 63.31 198 THR A O 1
ATOM 1590 N N . ASN A 1 199 ? 5.326 8.169 14.708 1.00 62.94 199 ASN A N 1
ATOM 1591 C CA . ASN A 1 199 ? 5.285 7.344 15.908 1.00 62.94 199 ASN A CA 1
ATOM 1592 C C . ASN A 1 199 ? 6.721 6.953 16.301 1.00 62.94 199 ASN A C 1
ATOM 1594 O O . ASN A 1 199 ? 7.614 6.868 15.459 1.00 62.94 199 ASN A O 1
ATOM 1598 N N . SER A 1 200 ? 6.972 6.792 17.599 1.00 49.50 200 SER A N 1
ATOM 1599 C CA . SER A 1 200 ? 8.324 6.777 18.179 1.00 49.50 200 SER A CA 1
ATOM 1600 C C . SER A 1 200 ? 9.039 5.420 18.172 1.00 49.50 200 SER A C 1
ATOM 1602 O O . SER A 1 200 ? 10.190 5.359 18.603 1.00 49.50 200 SER A O 1
ATOM 1604 N N . SER A 1 201 ? 8.405 4.338 17.706 1.00 54.16 201 SER A N 1
ATOM 1605 C CA . SER A 1 201 ? 8.957 2.982 17.828 1.00 54.16 201 SER A CA 1
ATOM 1606 C C . SER A 1 201 ? 9.517 2.451 16.506 1.00 54.16 201 SER A C 1
ATOM 1608 O O . SER A 1 201 ? 8.777 2.235 15.549 1.00 54.16 201 SER A O 1
ATOM 1610 N N . ASN A 1 202 ? 10.833 2.219 16.474 1.00 51.56 202 ASN A N 1
ATOM 1611 C CA . ASN A 1 202 ? 11.565 1.719 15.303 1.00 51.56 202 ASN A CA 1
ATOM 1612 C C . ASN A 1 202 ? 11.899 0.213 15.363 1.00 51.56 202 ASN A C 1
ATOM 1614 O O . ASN A 1 202 ? 12.414 -0.312 14.380 1.00 51.56 202 ASN A O 1
ATOM 1618 N N . ASP A 1 203 ? 11.599 -0.484 16.465 1.00 54.38 203 ASP A N 1
ATOM 1619 C CA . ASP A 1 203 ? 12.065 -1.864 16.713 1.00 54.38 203 ASP A CA 1
ATOM 1620 C C . ASP A 1 203 ? 10.963 -2.927 16.598 1.00 54.38 203 ASP A C 1
ATOM 1622 O O . ASP A 1 203 ? 10.974 -3.925 17.312 1.00 54.38 203 ASP A O 1
ATOM 1626 N N . MET A 1 204 ? 9.980 -2.736 15.713 1.00 58.03 204 MET A N 1
ATOM 1627 C CA . MET A 1 204 ? 8.822 -3.640 15.639 1.00 58.03 204 MET A CA 1
ATOM 1628 C C . MET A 1 204 ? 8.584 -4.214 14.241 1.00 58.03 204 MET A C 1
ATOM 1630 O O . MET A 1 204 ? 8.914 -3.613 13.217 1.00 58.03 204 MET A O 1
ATOM 1634 N N . THR A 1 205 ? 8.026 -5.422 14.198 1.00 62.41 205 THR A N 1
ATOM 1635 C CA . THR A 1 205 ? 7.846 -6.212 12.980 1.00 62.41 205 THR A CA 1
ATOM 1636 C C . THR A 1 205 ? 6.495 -5.956 12.305 1.00 62.41 205 THR A C 1
ATOM 1638 O O . THR A 1 205 ? 5.546 -5.414 12.864 1.00 62.41 205 THR A O 1
ATOM 1641 N N . ILE A 1 206 ? 6.381 -6.400 11.054 1.00 62.78 206 ILE A N 1
ATOM 1642 C CA . ILE A 1 206 ? 5.130 -6.398 10.277 1.00 62.78 206 ILE A CA 1
ATOM 1643 C C . ILE A 1 206 ? 4.041 -7.230 10.968 1.00 62.78 206 ILE A C 1
ATOM 1645 O O . ILE A 1 206 ? 2.853 -6.912 10.897 1.00 62.78 206 ILE A O 1
ATOM 1649 N N . GLN A 1 207 ? 4.460 -8.318 11.612 1.00 61.38 207 GLN A N 1
ATOM 1650 C CA . GLN A 1 207 ? 3.573 -9.200 12.348 1.00 61.38 207 GLN A CA 1
ATOM 1651 C C . GLN A 1 207 ? 2.981 -8.471 13.552 1.00 61.38 207 GLN A C 1
ATOM 1653 O O . GLN A 1 207 ? 1.783 -8.590 13.773 1.00 61.38 207 GLN A O 1
ATOM 1658 N N . ASP A 1 208 ? 3.765 -7.625 14.222 1.00 63.62 208 ASP A N 1
ATOM 1659 C CA . ASP A 1 208 ? 3.293 -6.772 15.316 1.00 63.62 208 ASP A CA 1
ATOM 1660 C C . ASP A 1 208 ? 2.240 -5.762 14.847 1.00 63.62 208 ASP A C 1
ATOM 1662 O O . ASP A 1 208 ? 1.305 -5.463 15.579 1.00 63.62 208 ASP A O 1
ATOM 1666 N N . ILE A 1 209 ? 2.282 -5.296 13.593 1.00 64.25 209 ILE A N 1
ATOM 1667 C CA . ILE A 1 209 ? 1.167 -4.499 13.057 1.00 64.25 209 ILE A CA 1
ATOM 1668 C C . ILE A 1 209 ? -0.109 -5.352 13.010 1.00 64.25 209 ILE A C 1
ATOM 1670 O O . ILE A 1 209 ? -1.142 -4.948 13.531 1.00 64.25 209 ILE A O 1
ATOM 1674 N N . GLY A 1 210 ? -0.057 -6.542 12.406 1.00 57.25 210 GLY A N 1
ATOM 1675 C CA . GLY A 1 210 ? -1.233 -7.415 12.282 1.00 57.25 210 GLY A CA 1
ATOM 1676 C C . GLY A 1 210 ? -1.743 -7.994 13.609 1.00 57.25 210 GLY A C 1
ATOM 1677 O O . GLY A 1 210 ? -2.936 -8.263 13.724 1.00 57.25 210 GLY A O 1
ATOM 1678 N N . MET A 1 211 ? -0.852 -8.174 14.588 1.00 60.88 211 MET A N 1
ATOM 1679 C CA . MET A 1 211 ? -1.109 -8.851 15.865 1.00 60.88 211 MET A CA 1
ATOM 1680 C C . MET A 1 211 ? -1.266 -7.905 17.058 1.00 60.88 211 MET A C 1
ATOM 1682 O O . MET A 1 211 ? -1.862 -8.320 18.043 1.00 60.88 211 MET A O 1
ATOM 1686 N N . LEU A 1 212 ? -0.749 -6.672 16.996 1.00 58.25 212 LEU A N 1
ATOM 1687 C CA . LEU A 1 212 ? -0.731 -5.732 18.131 1.00 58.25 212 LEU A CA 1
ATOM 1688 C C . LEU A 1 212 ? -1.265 -4.329 17.784 1.00 58.25 212 LEU A C 1
ATOM 1690 O O . LEU A 1 212 ? -1.891 -3.700 18.629 1.00 58.25 212 LEU A O 1
ATOM 1694 N N . ASP A 1 213 ? -1.067 -3.818 16.559 1.00 56.06 213 ASP A N 1
ATOM 1695 C CA . ASP A 1 213 ? -1.703 -2.544 16.146 1.00 56.06 213 ASP A CA 1
ATOM 1696 C C . ASP A 1 213 ? -3.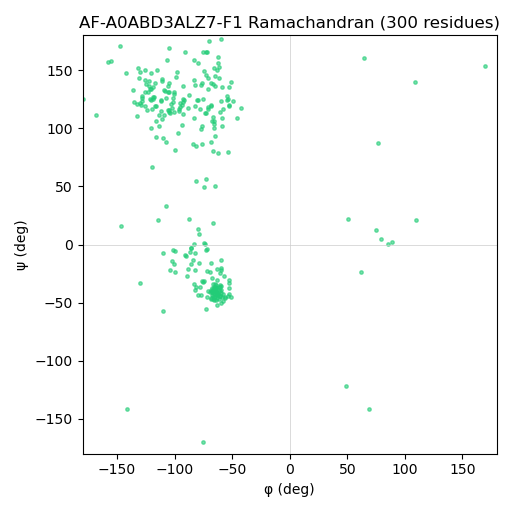124 -2.728 15.661 1.00 56.06 213 ASP A C 1
ATOM 1698 O O . ASP A 1 213 ? -3.971 -1.839 15.798 1.00 56.06 213 ASP A O 1
ATOM 1702 N N . VAL A 1 214 ? -3.369 -3.866 15.017 1.00 52.44 214 VAL A N 1
ATOM 1703 C CA . VAL A 1 214 ? -4.716 -4.215 14.640 1.00 52.44 214 VAL A CA 1
ATOM 1704 C C . VAL A 1 214 ? -5.471 -4.609 15.903 1.00 52.44 214 VAL A C 1
ATOM 1706 O O . VAL A 1 214 ? -6.428 -3.916 16.158 1.00 52.44 214 VAL A O 1
ATOM 1709 N N . PRO A 1 215 ? -5.093 -5.556 16.765 1.00 42.12 215 PRO A N 1
ATOM 1710 C CA . PRO A 1 215 ? -5.923 -5.957 17.905 1.00 42.12 215 PRO A CA 1
ATOM 1711 C C . PRO A 1 215 ? -5.687 -5.108 19.168 1.00 42.12 215 PRO A C 1
ATOM 1713 O O . PRO A 1 215 ? -4.566 -5.001 19.648 1.00 42.12 215 PRO A O 1
ATOM 1716 N N . ALA A 1 216 ? -6.764 -4.581 19.761 1.00 35.22 216 ALA A N 1
ATOM 1717 C CA . ALA A 1 216 ? -6.862 -4.510 21.220 1.00 35.22 216 ALA A CA 1
ATOM 1718 C C . ALA A 1 216 ? -7.994 -5.449 21.609 1.00 35.22 216 ALA A C 1
ATOM 1720 O O . ALA A 1 216 ? -9.172 -5.168 21.382 1.00 35.22 216 ALA A O 1
ATOM 1721 N N . GLY A 1 217 ? -7.626 -6.626 22.083 1.00 42.88 217 GLY A N 1
ATOM 1722 C CA . GLY A 1 217 ? -8.501 -7.756 22.291 1.00 42.88 217 GLY A CA 1
ATOM 1723 C C . GLY A 1 217 ? -8.993 -8.340 20.969 1.00 42.88 217 GLY A C 1
ATOM 1724 O O . GLY A 1 217 ? -8.280 -8.439 19.973 1.00 42.88 217 GLY A O 1
ATOM 1725 N N . SER A 1 218 ? -10.256 -8.744 20.955 1.00 30.05 218 SER A N 1
ATOM 1726 C CA . SER A 1 218 ? -10.922 -9.410 19.834 1.00 30.05 218 SER A CA 1
ATOM 1727 C C . SER A 1 218 ? -11.384 -8.467 18.711 1.00 30.05 218 SER A C 1
ATOM 1729 O O . SER A 1 218 ? -12.208 -8.873 17.891 1.00 30.05 218 SER A O 1
ATOM 1731 N N . THR A 1 219 ? -10.948 -7.198 18.666 1.00 35.09 219 THR A N 1
ATOM 1732 C CA . THR A 1 219 ? -11.365 -6.241 17.615 1.00 35.09 219 THR A CA 1
ATOM 1733 C C . THR A 1 219 ? -10.229 -5.310 17.176 1.00 35.09 219 THR A C 1
ATOM 1735 O O . THR A 1 219 ? -9.378 -4.921 17.976 1.00 35.09 219 THR A O 1
ATOM 1738 N N . CYS A 1 220 ? -10.236 -4.923 15.889 1.00 56.56 220 CYS A N 1
ATOM 1739 C CA . CYS A 1 220 ? -9.261 -3.984 15.350 1.00 56.56 220 CYS A CA 1
ATOM 1740 C C . CYS A 1 220 ? -9.350 -2.641 16.094 1.00 56.56 220 CYS A C 1
ATOM 1742 O O . CYS A 1 220 ? -10.415 -2.058 16.047 1.00 56.56 220 CYS A O 1
ATOM 1744 N N . ILE A 1 221 ? -8.293 -2.095 16.697 1.00 62.03 221 ILE A N 1
ATOM 1745 C CA . ILE A 1 221 ? -8.282 -0.853 17.486 1.00 62.03 221 ILE A CA 1
ATOM 1746 C C . ILE A 1 221 ? -8.921 0.317 16.731 1.00 62.03 221 ILE A C 1
ATOM 1748 O O . ILE A 1 221 ? -9.760 1.035 17.275 1.00 62.03 221 ILE A O 1
ATOM 1752 N N . ALA A 1 222 ? -8.569 0.482 15.455 1.00 66.25 222 ALA A N 1
ATOM 1753 C CA . ALA A 1 222 ? -9.178 1.499 14.606 1.00 66.25 222 ALA A CA 1
ATOM 1754 C C . ALA A 1 222 ? -10.664 1.212 14.349 1.00 66.25 222 ALA A C 1
ATOM 1756 O O . ALA A 1 222 ? -11.478 2.127 14.406 1.00 66.25 222 ALA A O 1
ATOM 1757 N N . VAL A 1 223 ? -11.041 -0.051 14.127 1.00 72.38 223 VAL A N 1
ATOM 1758 C CA . VAL A 1 223 ? -12.450 -0.450 13.978 1.00 72.38 223 VAL A CA 1
ATOM 1759 C C . VAL A 1 223 ? -13.212 -0.257 15.290 1.00 72.38 223 VAL A C 1
ATOM 1761 O O . VAL A 1 223 ? -14.288 0.317 15.257 1.00 72.38 223 VAL A O 1
ATOM 1764 N N . SER A 1 224 ? -12.661 -0.641 16.441 1.00 72.56 224 SER A N 1
ATOM 1765 C CA . SER A 1 224 ? -13.226 -0.415 17.773 1.00 72.56 224 SER A CA 1
ATOM 1766 C C . SER A 1 224 ? -13.468 1.068 18.007 1.00 72.56 224 SER A C 1
ATOM 1768 O O . SER A 1 224 ? -14.560 1.440 18.422 1.00 72.56 224 SER A O 1
ATOM 1770 N N . LYS A 1 225 ? -12.499 1.928 17.665 1.00 75.75 225 LYS A N 1
ATOM 1771 C CA . LYS A 1 225 ? -12.649 3.378 17.822 1.00 75.75 225 LYS A CA 1
ATOM 1772 C C . LYS A 1 225 ? -13.703 3.964 16.882 1.00 75.75 225 LYS A C 1
ATOM 1774 O O . LYS A 1 225 ? -14.463 4.843 17.283 1.00 75.75 225 LYS A O 1
ATOM 1779 N N . ILE A 1 226 ? -13.791 3.452 15.653 1.00 78.19 226 ILE A N 1
ATOM 1780 C CA . ILE A 1 226 ? -14.859 3.803 14.708 1.00 78.19 226 ILE A CA 1
ATOM 1781 C C . ILE A 1 226 ? -16.222 3.366 15.258 1.00 78.19 226 ILE A C 1
ATOM 1783 O O . ILE A 1 226 ? -17.164 4.149 15.232 1.00 78.19 226 ILE A O 1
ATOM 1787 N N . LEU A 1 227 ? -16.341 2.144 15.780 1.00 79.75 227 LEU A N 1
ATOM 1788 C CA . LEU A 1 227 ? -17.585 1.623 16.354 1.00 79.75 227 LEU A CA 1
ATOM 1789 C C . LEU A 1 227 ? -18.001 2.395 17.617 1.00 79.75 227 LEU A C 1
ATOM 1791 O O . LEU A 1 227 ? -19.185 2.673 17.784 1.00 79.75 227 LEU A O 1
ATOM 1795 N N . GLU A 1 228 ? -17.050 2.802 18.460 1.00 79.00 228 GLU A N 1
ATOM 1796 C CA . GLU A 1 228 ? -17.292 3.655 19.634 1.00 79.00 228 GLU A CA 1
ATOM 1797 C C . GLU A 1 228 ? -17.875 5.018 19.223 1.00 79.00 228 GLU A C 1
ATOM 1799 O O . GLU A 1 228 ? -18.832 5.498 19.826 1.00 79.00 228 GLU A O 1
ATOM 1804 N N . LEU A 1 229 ? -17.324 5.640 18.174 1.00 77.44 229 LEU A N 1
ATOM 1805 C CA . LEU A 1 229 ? -17.681 7.007 17.776 1.00 77.44 229 LEU A CA 1
ATOM 1806 C C . LEU A 1 229 ? -18.858 7.094 16.799 1.00 77.44 229 LEU A C 1
ATOM 1808 O O . LEU A 1 229 ? -19.549 8.113 16.758 1.00 77.44 229 LEU A O 1
ATOM 1812 N N . CYS A 1 230 ? -19.080 6.059 15.996 1.00 76.00 230 CYS A N 1
ATOM 1813 C CA . CYS A 1 230 ? -20.111 6.039 14.964 1.00 76.00 230 CYS A CA 1
ATOM 1814 C C . CYS A 1 230 ? -21.273 5.074 15.293 1.00 76.00 230 CYS A C 1
ATOM 1816 O O . CYS A 1 230 ? -22.283 5.100 14.588 1.00 76.00 230 CYS A O 1
ATOM 1818 N N . GLY A 1 231 ? -21.159 4.270 16.359 1.00 75.81 231 GLY A N 1
ATOM 1819 C CA . GLY A 1 231 ? -22.197 3.378 16.887 1.00 75.81 231 GLY A CA 1
ATOM 1820 C C . GLY A 1 231 ? -21.911 1.889 16.659 1.00 75.81 231 GLY A C 1
ATOM 1821 O O . GLY A 1 231 ? -21.488 1.476 15.582 1.00 75.81 231 GLY A O 1
ATOM 1822 N N . GLU A 1 232 ? -22.208 1.045 17.651 1.00 72.62 232 GLU A N 1
ATOM 1823 C CA . GLU A 1 232 ? -21.866 -0.389 17.629 1.00 72.62 232 GLU A CA 1
ATOM 1824 C C . GLU A 1 232 ? -22.546 -1.194 16.509 1.00 72.62 232 GLU A C 1
ATOM 1826 O O . GLU A 1 232 ? -22.078 -2.277 16.150 1.00 72.62 232 GLU A O 1
ATOM 1831 N N . SER A 1 233 ? -23.656 -0.710 15.953 1.00 74.06 233 SER A N 1
ATOM 1832 C CA . SER A 1 233 ? -24.450 -1.418 14.940 1.00 74.06 233 SER A CA 1
ATOM 1833 C C . SER A 1 233 ? -23.971 -1.201 13.502 1.00 74.06 233 SER A C 1
ATOM 1835 O O . SER A 1 233 ? -24.477 -1.858 12.587 1.00 74.06 233 SER A O 1
ATOM 1837 N N . ILE A 1 234 ? -23.001 -0.313 13.276 1.00 84.12 234 ILE A N 1
ATOM 1838 C CA . ILE A 1 234 ? -22.529 -0.003 11.926 1.00 84.12 234 ILE A CA 1
ATOM 1839 C C . ILE A 1 234 ? -21.497 -1.023 11.438 1.00 84.12 234 ILE A C 1
ATOM 1841 O O . ILE A 1 234 ? -20.817 -1.697 12.214 1.00 84.12 234 ILE A O 1
ATOM 1845 N N . LYS A 1 235 ? -21.352 -1.093 10.116 1.00 89.00 235 LYS A N 1
ATOM 1846 C CA . LYS A 1 235 ? -20.257 -1.806 9.462 1.00 89.00 235 LYS A CA 1
ATOM 1847 C C . LYS A 1 235 ? -19.251 -0.811 8.893 1.00 89.00 235 LYS A C 1
ATOM 1849 O O . LYS A 1 235 ? -19.598 0.340 8.649 1.00 89.00 235 LYS A O 1
ATOM 1854 N N . VAL A 1 236 ? -18.025 -1.268 8.662 1.00 89.62 236 VAL A N 1
ATOM 1855 C CA . VAL A 1 236 ? -16.911 -0.452 8.158 1.00 89.62 236 VAL A CA 1
ATOM 1856 C C . VAL A 1 236 ? -16.404 -1.035 6.839 1.00 89.62 236 VAL A C 1
ATOM 1858 O O . VAL A 1 236 ? -16.220 -2.248 6.719 1.00 89.62 236 VAL A O 1
ATOM 1861 N N . HIS A 1 237 ? -16.187 -0.190 5.836 1.00 93.12 237 HIS A N 1
ATOM 1862 C CA . HIS A 1 237 ? -15.455 -0.565 4.625 1.00 93.12 237 HIS A CA 1
ATOM 1863 C C . HIS A 1 237 ? -13.954 -0.456 4.886 1.00 93.12 237 HIS A C 1
ATOM 1865 O O . HIS A 1 237 ? -13.514 0.523 5.477 1.00 93.12 237 HIS A O 1
ATOM 1871 N N . VAL A 1 238 ? -13.153 -1.418 4.437 1.00 91.56 238 VAL A N 1
ATOM 1872 C CA . VAL A 1 238 ? -11.698 -1.390 4.636 1.00 91.56 238 VAL A CA 1
ATOM 1873 C C . VAL A 1 238 ? -10.987 -1.362 3.292 1.00 91.56 238 VAL A C 1
ATOM 1875 O O . VAL A 1 238 ? -11.221 -2.227 2.448 1.00 91.56 238 VAL A O 1
ATOM 1878 N N . VAL A 1 239 ? -10.094 -0.393 3.103 1.00 92.44 239 VAL A N 1
ATOM 1879 C CA . VAL A 1 239 ? -9.165 -0.331 1.972 1.00 92.44 239 VAL A CA 1
ATOM 1880 C C . VAL A 1 239 ? -7.749 -0.418 2.515 1.00 92.44 239 VAL A C 1
ATOM 1882 O O . VAL A 1 239 ? -7.313 0.414 3.308 1.00 92.44 239 VAL A O 1
ATOM 1885 N N . ALA A 1 240 ? -7.026 -1.445 2.099 1.00 89.38 240 ALA A N 1
ATOM 1886 C CA . ALA A 1 240 ? -5.701 -1.739 2.606 1.00 89.38 240 ALA A CA 1
ATOM 1887 C C . ALA A 1 240 ? -4.695 -1.848 1.457 1.00 89.38 240 ALA A C 1
ATOM 1889 O O . ALA A 1 240 ? -5.007 -2.382 0.392 1.00 89.38 240 ALA A O 1
ATOM 1890 N N . HIS A 1 241 ? -3.483 -1.340 1.661 1.00 87.19 241 HIS A N 1
ATOM 1891 C CA . HIS A 1 241 ? -2.448 -1.302 0.630 1.00 87.19 241 HIS A CA 1
ATOM 1892 C C . HIS A 1 241 ? -1.191 -2.028 1.085 1.00 87.19 241 HIS A C 1
ATOM 1894 O O . HIS A 1 241 ? -0.731 -1.823 2.210 1.00 87.19 241 HIS A O 1
ATOM 1900 N N . CYS A 1 242 ? -0.605 -2.832 0.195 1.00 83.62 242 CYS A N 1
ATOM 1901 C CA . CYS A 1 242 ? 0.655 -3.527 0.435 1.00 83.62 242 CYS A CA 1
ATOM 1902 C C . CYS A 1 242 ? 0.616 -4.248 1.806 1.00 83.62 242 CYS A C 1
ATOM 1904 O O . CYS A 1 242 ? -0.299 -5.030 2.086 1.00 83.62 242 CYS A O 1
ATOM 1906 N N . ILE A 1 243 ? 1.545 -3.928 2.708 1.00 76.31 243 ILE A N 1
ATOM 1907 C CA . ILE A 1 243 ? 1.618 -4.494 4.058 1.00 76.31 243 ILE A CA 1
ATOM 1908 C C . ILE A 1 243 ? 0.313 -4.380 4.861 1.00 76.31 243 ILE A C 1
ATOM 1910 O O . ILE A 1 243 ? -0.009 -5.282 5.631 1.00 76.31 243 ILE A O 1
ATOM 1914 N N . GLY A 1 244 ? -0.467 -3.315 4.652 1.00 80.19 244 GLY A N 1
ATOM 1915 C CA . GLY A 1 244 ? -1.752 -3.120 5.306 1.00 80.19 244 GLY A CA 1
ATOM 1916 C C . GLY A 1 244 ? -2.755 -4.193 4.899 1.00 80.19 244 GLY A C 1
ATOM 1917 O O . GLY A 1 244 ? -3.543 -4.650 5.724 1.00 80.19 244 GLY A O 1
ATOM 1918 N N . GLY A 1 245 ? -2.688 -4.642 3.640 1.00 84.75 245 GLY A N 1
ATOM 1919 C CA . GLY A 1 245 ? -3.471 -5.764 3.126 1.00 84.75 245 GLY A CA 1
ATOM 1920 C C . GLY A 1 245 ? -3.108 -7.081 3.807 1.00 84.75 245 GLY A C 1
ATOM 1921 O O . GLY A 1 245 ? -3.993 -7.880 4.092 1.00 84.75 245 GLY A O 1
ATOM 1922 N N . LEU A 1 246 ? -1.833 -7.302 4.135 1.00 82.06 246 LEU A N 1
ATOM 1923 C CA . LEU A 1 246 ? -1.425 -8.464 4.930 1.00 82.06 246 LEU A CA 1
ATOM 1924 C C . LEU A 1 246 ? -1.940 -8.360 6.372 1.00 82.06 246 LEU A C 1
ATOM 1926 O O . LEU A 1 246 ? -2.525 -9.312 6.883 1.00 82.06 246 LEU A O 1
ATOM 1930 N N . ALA A 1 247 ? -1.761 -7.197 7.003 1.00 79.94 247 ALA A N 1
ATOM 1931 C CA . ALA A 1 247 ? -2.130 -6.963 8.397 1.00 79.94 247 ALA A CA 1
ATOM 1932 C C . ALA A 1 247 ? -3.628 -7.189 8.656 1.00 79.94 247 ALA A C 1
ATOM 1934 O O . ALA A 1 247 ? -3.987 -7.893 9.598 1.00 79.94 247 ALA A O 1
ATOM 1935 N N . ILE A 1 248 ? -4.508 -6.670 7.792 1.00 82.88 248 ILE A N 1
ATOM 1936 C CA . ILE A 1 248 ? -5.957 -6.870 7.950 1.00 82.88 248 ILE A CA 1
ATOM 1937 C C . ILE A 1 248 ? -6.372 -8.333 7.762 1.00 82.88 248 ILE A C 1
ATOM 1939 O O . ILE A 1 248 ? -7.269 -8.809 8.451 1.00 82.88 248 ILE A O 1
ATOM 1943 N N . HIS A 1 249 ? -5.706 -9.073 6.875 1.00 85.19 249 HIS A N 1
ATOM 1944 C CA . HIS A 1 249 ? -5.978 -10.497 6.700 1.00 85.19 249 HIS A CA 1
ATOM 1945 C C . HIS A 1 249 ? -5.497 -11.332 7.886 1.00 85.19 249 HIS A C 1
ATOM 1947 O O . HIS A 1 249 ? -6.225 -12.229 8.304 1.00 85.19 249 HIS A O 1
ATOM 1953 N N . ILE A 1 250 ? -4.321 -11.025 8.448 1.00 80.94 250 ILE A N 1
ATOM 1954 C CA . ILE A 1 250 ? -3.850 -11.633 9.703 1.00 80.94 250 ILE A CA 1
ATOM 1955 C C . ILE A 1 250 ? -4.885 -11.393 10.802 1.00 80.94 250 ILE A C 1
ATOM 1957 O O . ILE A 1 250 ? -5.284 -12.334 11.478 1.00 80.94 250 ILE A O 1
ATOM 1961 N N . ALA A 1 251 ? -5.394 -10.169 10.922 1.00 79.12 251 ALA A N 1
ATOM 1962 C CA . ALA A 1 251 ? -6.354 -9.836 11.961 1.00 79.12 251 ALA A CA 1
ATOM 1963 C C . ALA A 1 251 ? -7.732 -10.493 11.765 1.00 79.12 251 ALA A C 1
ATOM 1965 O O . ALA A 1 251 ? -8.317 -10.995 12.722 1.00 79.12 251 ALA A O 1
ATOM 1966 N N . LEU A 1 252 ? -8.247 -10.539 10.532 1.00 82.75 252 LEU A N 1
ATOM 1967 C CA . LEU A 1 252 ? -9.518 -11.202 10.220 1.00 82.75 252 LEU A CA 1
ATOM 1968 C C . LEU A 1 252 ? -9.434 -12.721 10.410 1.00 82.75 252 LEU A C 1
ATOM 1970 O O . LEU A 1 252 ? -10.316 -13.308 11.030 1.00 82.75 252 LEU A O 1
ATOM 1974 N N . MET A 1 253 ? -8.380 -13.361 9.893 1.00 83.12 253 MET A N 1
ATOM 1975 C CA . MET A 1 253 ? -8.208 -14.816 10.002 1.00 83.12 253 MET A CA 1
ATOM 1976 C C . MET A 1 253 ? -7.782 -15.255 11.402 1.00 83.12 253 MET A C 1
ATOM 1978 O O . MET A 1 253 ? -8.162 -16.338 11.836 1.00 83.12 253 MET A O 1
ATOM 1982 N N . GLY A 1 254 ? -7.027 -14.418 12.114 1.00 77.19 254 GLY A N 1
ATOM 1983 C CA . GLY A 1 254 ? -6.654 -14.638 13.510 1.00 77.19 254 GLY A CA 1
ATOM 1984 C C . GLY A 1 254 ? -7.814 -14.445 14.491 1.00 77.19 254 GLY A C 1
ATOM 1985 O O . GLY A 1 254 ? -7.645 -14.684 15.680 1.00 77.19 254 GLY A O 1
ATOM 1986 N N . GLY A 1 255 ? -8.996 -14.025 14.020 1.00 76.25 255 GLY A N 1
ATOM 1987 C CA . GLY A 1 255 ? -10.166 -13.792 14.873 1.00 76.25 255 GLY A CA 1
ATOM 1988 C C . GLY A 1 255 ? -10.083 -12.509 15.704 1.00 76.25 255 GLY A C 1
ATOM 1989 O O . GLY A 1 255 ? -10.897 -12.305 16.600 1.00 76.25 255 GLY A O 1
ATOM 1990 N N . HIS A 1 256 ? -9.133 -11.629 15.389 1.00 74.44 256 HIS A N 1
ATOM 1991 C CA . HIS A 1 256 ? -8.948 -10.334 16.040 1.00 74.44 256 HIS A CA 1
ATOM 1992 C C . HIS A 1 256 ? -9.871 -9.246 15.490 1.00 74.44 256 HIS A C 1
ATOM 1994 O O . HIS A 1 256 ? -9.871 -8.133 15.998 1.00 74.44 256 HIS A O 1
ATOM 2000 N N . VAL A 1 257 ? -10.617 -9.514 14.416 1.00 77.44 257 VAL A N 1
ATOM 2001 C CA . VAL A 1 257 ? -11.651 -8.614 13.900 1.00 77.44 257 VAL A CA 1
ATOM 2002 C C . VAL A 1 257 ? -12.889 -9.435 13.576 1.00 77.44 257 VAL A C 1
ATOM 2004 O O . VAL A 1 257 ? -12.813 -10.345 12.746 1.00 77.44 257 VAL A O 1
ATOM 2007 N N . PRO A 1 258 ? -14.051 -9.117 14.165 1.00 78.31 258 PRO A N 1
ATOM 2008 C CA . PRO A 1 258 ? -15.277 -9.815 13.834 1.00 78.31 258 PRO A CA 1
ATOM 2009 C C . PRO A 1 258 ? -15.696 -9.474 12.398 1.00 78.31 258 PRO A C 1
ATOM 2011 O O . PRO A 1 258 ? -15.977 -8.322 12.058 1.00 78.31 258 PRO A O 1
ATOM 2014 N N . PHE A 1 259 ? -15.782 -10.495 11.543 1.00 81.00 259 PHE A N 1
ATOM 2015 C CA . PHE A 1 259 ? -16.144 -10.347 10.127 1.00 81.00 259 PHE A CA 1
ATOM 2016 C C . PHE A 1 259 ? -17.505 -9.661 9.924 1.00 81.00 259 PHE A C 1
ATOM 2018 O O . PHE A 1 259 ? -17.724 -8.998 8.915 1.00 81.00 259 PHE A O 1
ATOM 2025 N N . ASN A 1 260 ? -18.419 -9.776 10.895 1.00 84.50 260 ASN A N 1
ATOM 2026 C CA . ASN A 1 260 ? -19.749 -9.170 10.829 1.00 84.50 260 ASN A CA 1
ATOM 2027 C C . ASN A 1 260 ? -19.732 -7.629 10.907 1.00 84.50 260 ASN A C 1
ATOM 2029 O O . ASN A 1 260 ? -20.726 -7.004 10.524 1.00 84.50 260 ASN A O 1
ATOM 2033 N N . LYS A 1 261 ? -18.619 -7.023 11.350 1.00 84.94 261 LYS A N 1
ATOM 2034 C CA . LYS A 1 261 ? -18.409 -5.567 11.395 1.00 84.94 261 LYS A CA 1
ATOM 2035 C C . LYS A 1 261 ? -17.768 -5.014 10.124 1.00 84.94 261 LYS A C 1
ATOM 2037 O O . LYS A 1 261 ? -17.736 -3.799 9.950 1.00 84.94 261 LYS A O 1
ATOM 2042 N N . ILE A 1 262 ? -17.298 -5.866 9.213 1.00 88.75 262 ILE A N 1
ATOM 2043 C CA . ILE A 1 262 ? -16.724 -5.434 7.936 1.00 88.75 262 ILE A CA 1
ATOM 2044 C C . ILE A 1 262 ? -17.801 -5.485 6.848 1.00 88.75 262 ILE A C 1
ATOM 2046 O O . ILE A 1 262 ? -18.407 -6.524 6.595 1.00 88.75 262 ILE A O 1
ATOM 2050 N N . ALA A 1 263 ? -18.067 -4.345 6.209 1.00 91.06 263 ALA A N 1
ATOM 2051 C CA . ALA A 1 263 ? -19.008 -4.249 5.092 1.00 91.06 263 ALA A CA 1
ATOM 2052 C C . ALA A 1 263 ? -18.374 -4.729 3.783 1.00 91.06 263 ALA A C 1
ATOM 2054 O O . ALA A 1 263 ? -18.998 -5.456 3.014 1.00 91.06 263 ALA A O 1
ATOM 2055 N N . SER A 1 264 ? -17.131 -4.319 3.533 1.00 92.31 264 SER A N 1
ATOM 2056 C CA . SER A 1 264 ? -16.316 -4.809 2.424 1.00 92.31 264 SER A CA 1
ATOM 2057 C C . SER A 1 264 ? -14.832 -4.640 2.737 1.00 92.31 264 SER A C 1
ATOM 2059 O O . SER A 1 264 ? -14.453 -3.812 3.567 1.00 92.31 264 SER A O 1
ATOM 2061 N N . LEU A 1 265 ? -14.002 -5.426 2.055 1.00 91.44 265 LEU A N 1
ATOM 2062 C CA . LEU A 1 265 ? -12.549 -5.369 2.134 1.00 91.44 265 LEU A CA 1
ATOM 2063 C C . LEU A 1 265 ? -11.978 -5.261 0.718 1.00 91.44 265 LEU A C 1
ATOM 2065 O O . LEU A 1 265 ? -12.247 -6.114 -0.126 1.00 91.44 265 LEU A O 1
ATOM 2069 N N . SER A 1 266 ? -11.182 -4.224 0.470 1.00 92.31 266 SER A N 1
ATOM 2070 C CA . SER A 1 266 ? -10.419 -4.027 -0.760 1.00 92.31 266 SER A CA 1
ATOM 2071 C C . SER A 1 266 ? -8.933 -3.997 -0.428 1.00 92.31 266 SER A C 1
ATOM 2073 O O . SER A 1 266 ? -8.496 -3.219 0.420 1.00 92.31 266 SER A O 1
ATOM 2075 N N . CYS A 1 267 ? -8.146 -4.846 -1.082 1.00 89.00 267 CYS A N 1
ATOM 2076 C CA . CYS A 1 267 ? -6.704 -4.902 -0.882 1.00 89.00 267 CYS A CA 1
ATOM 2077 C C . CYS A 1 267 ? -5.975 -4.619 -2.193 1.00 89.00 267 CYS A C 1
ATOM 2079 O O . CYS A 1 267 ? -6.197 -5.303 -3.191 1.00 89.00 267 CYS A O 1
ATOM 2081 N N . THR A 1 268 ? -5.100 -3.617 -2.179 1.00 85.19 268 THR A N 1
ATOM 2082 C CA . THR A 1 268 ? -4.294 -3.208 -3.334 1.00 85.19 268 THR A CA 1
ATOM 2083 C C . THR A 1 268 ? -2.851 -3.676 -3.164 1.00 85.19 268 THR A C 1
ATOM 2085 O O . THR A 1 268 ? -2.297 -3.631 -2.065 1.00 85.19 268 THR A O 1
ATOM 2088 N N . ASP A 1 269 ? -2.255 -4.157 -4.255 1.00 77.50 269 ASP A N 1
ATOM 2089 C CA . ASP A 1 269 ? -0.891 -4.699 -4.374 1.00 77.50 269 ASP A CA 1
ATOM 2090 C C . ASP A 1 269 ? -0.542 -5.944 -3.541 1.00 77.50 269 ASP A C 1
ATOM 2092 O O . ASP A 1 269 ? 0.327 -6.717 -3.951 1.00 77.50 269 ASP A O 1
ATOM 2096 N N . SER A 1 270 ? -1.237 -6.224 -2.437 1.00 75.81 270 SER A N 1
ATOM 2097 C CA . SER A 1 270 ? -1.143 -7.516 -1.751 1.00 75.81 270 SER A CA 1
ATOM 2098 C C . SER A 1 270 ? -2.344 -7.854 -0.874 1.00 75.81 270 SER A C 1
ATOM 2100 O O . SER A 1 270 ? -3.066 -6.977 -0.417 1.00 75.81 270 SER A O 1
ATOM 2102 N N . SER A 1 271 ? -2.535 -9.153 -0.634 1.00 76.56 271 SER A N 1
ATOM 2103 C CA . SER A 1 271 ? -3.652 -9.751 0.111 1.00 76.56 271 SER A CA 1
ATOM 2104 C C . SER A 1 271 ? -3.127 -10.918 0.980 1.00 76.56 271 SER A C 1
ATOM 2106 O O . SER A 1 271 ? -2.031 -10.811 1.525 1.00 76.56 271 SER A O 1
ATOM 2108 N N . MET A 1 272 ? -3.862 -12.029 1.110 1.00 70.06 272 MET A N 1
ATOM 2109 C CA . MET A 1 272 ? -3.546 -13.154 2.007 1.00 70.06 272 MET A CA 1
ATOM 2110 C C . MET A 1 272 ? -2.243 -13.906 1.689 1.00 70.06 272 MET A C 1
ATOM 2112 O O . MET A 1 272 ? -1.531 -14.308 2.605 1.00 70.06 272 MET A O 1
ATOM 2116 N N . PHE A 1 273 ? -1.931 -14.149 0.412 1.00 67.06 273 PHE A N 1
ATOM 2117 C CA . PHE A 1 273 ? -0.876 -15.097 0.032 1.00 67.06 273 PHE A CA 1
ATOM 2118 C C . PHE A 1 273 ? 0.317 -14.415 -0.635 1.00 67.06 273 PHE A C 1
ATOM 2120 O O . PHE A 1 273 ? 0.252 -14.002 -1.794 1.00 67.06 273 PHE A O 1
ATOM 2127 N N . PHE A 1 274 ? 1.455 -14.395 0.061 1.00 66.38 274 PHE A N 1
ATOM 2128 C CA . PHE A 1 274 ? 2.734 -14.006 -0.527 1.00 66.38 274 PHE A CA 1
ATOM 2129 C C . PHE A 1 274 ? 3.483 -15.236 -1.027 1.00 66.38 274 PHE A C 1
ATOM 2131 O O . PHE A 1 274 ? 4.135 -15.952 -0.266 1.00 66.38 274 PHE A O 1
ATOM 2138 N N . LYS A 1 275 ? 3.469 -15.454 -2.345 1.00 65.06 275 LYS A N 1
ATOM 2139 C CA . LYS A 1 275 ? 4.425 -16.372 -2.969 1.00 65.06 275 LYS A CA 1
ATOM 2140 C C . LYS A 1 275 ? 5.754 -15.649 -3.168 1.00 65.06 275 LYS A C 1
ATOM 2142 O O . LYS A 1 275 ? 6.036 -15.099 -4.231 1.00 65.06 275 LYS A O 1
ATOM 2147 N N . LEU A 1 276 ? 6.577 -15.639 -2.123 1.00 64.38 276 LEU A N 1
ATOM 2148 C CA . LEU A 1 276 ? 7.913 -15.057 -2.192 1.00 64.38 276 LEU A CA 1
ATOM 2149 C C . LEU A 1 276 ? 8.808 -15.910 -3.096 1.00 64.38 276 LEU A C 1
ATOM 2151 O O . LEU A 1 276 ? 9.066 -17.083 -2.817 1.00 64.38 276 LEU A O 1
ATOM 2155 N N . THR A 1 277 ? 9.307 -15.309 -4.177 1.00 70.50 277 THR A N 1
ATOM 2156 C CA . THR A 1 277 ? 10.358 -15.929 -4.994 1.00 70.50 277 THR A CA 1
ATOM 2157 C C . THR A 1 277 ? 11.627 -16.114 -4.158 1.00 70.50 277 THR A C 1
ATOM 2159 O O . THR A 1 277 ? 11.844 -15.382 -3.191 1.00 70.50 277 THR A O 1
ATOM 2162 N N . ALA A 1 278 ? 12.499 -17.058 -4.530 1.00 70.94 278 ALA A N 1
ATOM 2163 C CA . ALA A 1 278 ? 13.784 -17.248 -3.847 1.00 70.94 278 ALA A CA 1
ATOM 2164 C C . ALA A 1 278 ? 14.584 -15.935 -3.767 1.00 70.94 278 ALA A C 1
ATOM 2166 O O . ALA A 1 278 ? 15.157 -15.610 -2.734 1.00 70.94 278 ALA A O 1
ATOM 2167 N N . TRP A 1 279 ? 14.523 -15.122 -4.823 1.00 66.50 279 TRP A N 1
ATOM 2168 C CA . TRP A 1 279 ? 15.139 -13.801 -4.848 1.00 66.50 279 TRP A CA 1
ATOM 2169 C C . TRP A 1 279 ? 14.478 -12.804 -3.891 1.00 66.50 279 TRP A C 1
ATOM 2171 O O . TRP A 1 279 ? 15.176 -12.061 -3.209 1.00 66.50 279 TRP A O 1
ATOM 2181 N N . SER A 1 280 ? 13.146 -12.797 -3.794 1.00 65.62 280 SER A N 1
ATOM 2182 C CA . SER A 1 280 ? 12.430 -11.985 -2.801 1.00 65.62 280 SER A CA 1
ATOM 2183 C C . SER A 1 280 ? 12.803 -12.387 -1.371 1.00 65.62 280 SER A C 1
ATOM 2185 O O . SER A 1 280 ? 12.955 -11.511 -0.531 1.00 65.62 280 SER A O 1
ATOM 2187 N N . LYS A 1 281 ? 13.015 -13.683 -1.102 1.00 67.94 281 LYS A N 1
ATOM 2188 C CA . LYS A 1 281 ? 13.503 -14.162 0.203 1.00 67.94 281 LYS A CA 1
ATOM 2189 C C . LYS A 1 281 ? 14.922 -13.678 0.492 1.00 67.94 281 LYS A C 1
ATOM 2191 O O . LYS A 1 281 ? 15.160 -13.158 1.570 1.00 67.94 281 LYS A O 1
ATOM 2196 N N . VAL A 1 282 ? 15.833 -13.772 -0.481 1.00 68.56 282 VAL A N 1
ATOM 2197 C CA . VAL A 1 282 ? 17.192 -13.216 -0.354 1.00 68.56 282 VAL A CA 1
ATOM 2198 C C . VAL A 1 282 ? 17.137 -11.709 -0.108 1.00 68.56 282 VAL A C 1
ATOM 2200 O O . VAL A 1 282 ? 17.846 -11.212 0.752 1.00 68.56 282 VAL A O 1
ATOM 2203 N N . LYS A 1 283 ? 16.259 -10.977 -0.800 1.00 61.00 283 LYS A N 1
ATOM 2204 C CA . LYS A 1 283 ? 16.070 -9.535 -0.591 1.00 61.00 283 LYS A CA 1
ATOM 2205 C C . LYS A 1 283 ? 15.521 -9.166 0.785 1.00 61.00 283 LYS A C 1
ATOM 2207 O O . LYS A 1 283 ? 15.853 -8.093 1.262 1.00 61.00 283 LYS A O 1
ATOM 2212 N N . LEU A 1 284 ? 14.658 -10.006 1.357 1.00 61.16 284 LEU A N 1
ATOM 2213 C CA . LEU A 1 284 ? 14.129 -9.834 2.712 1.00 61.16 284 LEU A CA 1
ATOM 2214 C C . LEU A 1 284 ? 15.156 -10.224 3.782 1.00 61.16 284 LEU A C 1
ATOM 2216 O O . LEU A 1 284 ? 15.134 -9.660 4.865 1.00 61.16 284 LEU A O 1
ATOM 2220 N N . TRP A 1 285 ? 16.022 -11.198 3.485 1.00 58.03 285 TRP A N 1
ATOM 2221 C CA . TRP A 1 285 ? 17.089 -11.646 4.382 1.00 58.03 285 TRP A CA 1
ATOM 2222 C C . TRP A 1 285 ? 18.279 -10.689 4.391 1.00 58.03 285 TRP A C 1
ATOM 2224 O O . TRP A 1 285 ? 18.899 -10.452 5.422 1.00 58.03 285 TRP A O 1
ATOM 2234 N N . LEU A 1 286 ? 18.595 -10.119 3.231 1.00 55.53 286 LEU A N 1
ATOM 2235 C CA . LEU A 1 286 ? 19.485 -8.981 3.164 1.00 55.53 286 LEU A CA 1
ATOM 2236 C C . LEU A 1 286 ? 18.784 -7.815 3.888 1.00 55.53 286 LEU A C 1
ATOM 2238 O O . LEU A 1 286 ? 17.601 -7.583 3.642 1.00 55.53 286 LEU A O 1
ATOM 2242 N N . PRO A 1 287 ? 19.487 -7.049 4.730 1.00 51.00 287 PRO A N 1
ATOM 2243 C CA . PRO A 1 287 ? 18.937 -5.906 5.468 1.00 51.00 287 PRO A CA 1
ATOM 2244 C C . PRO A 1 287 ? 18.711 -4.690 4.542 1.00 51.00 287 PRO A C 1
ATOM 2246 O O . PRO A 1 287 ? 19.180 -3.580 4.770 1.00 51.00 287 PRO A O 1
ATOM 2249 N N . LEU A 1 288 ? 18.042 -4.923 3.411 1.00 48.53 288 LEU A N 1
ATOM 2250 C CA . LEU A 1 288 ? 17.749 -3.956 2.345 1.00 48.53 288 LEU A CA 1
ATOM 2251 C C . LEU A 1 288 ? 16.496 -3.137 2.639 1.00 48.53 288 LEU A C 1
ATOM 2253 O O . LEU A 1 288 ? 16.210 -2.148 1.964 1.00 48.53 288 LEU A O 1
ATOM 2257 N N . ILE A 1 289 ? 15.735 -3.596 3.621 1.00 42.41 289 ILE A N 1
ATOM 2258 C CA . ILE A 1 289 ? 14.590 -2.946 4.223 1.00 42.41 289 ILE A CA 1
ATOM 2259 C C . ILE A 1 289 ? 14.970 -2.882 5.704 1.00 42.41 289 ILE A C 1
ATOM 2261 O O . ILE A 1 289 ? 15.430 -3.907 6.211 1.00 42.41 289 ILE A O 1
ATOM 2265 N N . PRO A 1 290 ? 14.845 -1.737 6.397 1.00 41.06 290 PRO A N 1
ATOM 2266 C CA . PRO A 1 290 ? 15.012 -1.695 7.842 1.00 41.06 290 PRO A CA 1
ATOM 2267 C C . PRO A 1 290 ? 13.861 -2.489 8.466 1.00 41.06 290 PRO A C 1
ATOM 2269 O O . PRO A 1 290 ? 12.816 -1.962 8.835 1.00 41.06 290 PRO A O 1
ATOM 2272 N N . VAL A 1 291 ? 14.020 -3.804 8.471 1.00 38.53 291 VAL A N 1
ATOM 2273 C CA . VAL A 1 291 ? 13.278 -4.726 9.299 1.00 38.53 291 VAL A CA 1
ATOM 2274 C C . VAL A 1 291 ? 14.324 -5.229 10.264 1.00 38.53 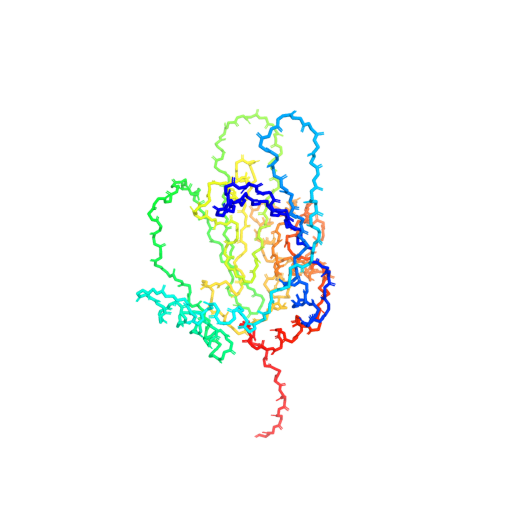291 VAL A C 1
ATOM 2276 O O . VAL A 1 291 ? 15.248 -5.940 9.866 1.00 38.53 291 VAL A O 1
ATOM 2279 N N . SER A 1 292 ? 14.218 -4.784 11.507 1.00 32.00 292 SER A N 1
ATOM 2280 C CA . SER A 1 292 ? 14.968 -5.321 12.631 1.00 32.00 292 SER A CA 1
ATOM 2281 C C . SER A 1 292 ? 14.563 -6.791 12.804 1.00 32.00 292 SER A C 1
ATOM 2283 O O . SER A 1 292 ? 13.712 -7.128 13.614 1.00 32.00 292 SER A O 1
ATOM 2285 N N . PHE A 1 293 ? 15.104 -7.678 11.971 1.00 30.30 293 PHE A N 1
ATOM 2286 C CA . PHE A 1 293 ? 15.084 -9.120 12.180 1.00 30.30 293 PHE A CA 1
ATOM 2287 C C . PHE A 1 293 ? 16.443 -9.499 12.759 1.00 30.30 293 PHE A C 1
ATOM 2289 O O . PHE A 1 293 ? 17.337 -9.947 12.042 1.00 30.30 293 PHE A O 1
ATOM 2296 N N . LEU A 1 294 ? 16.603 -9.302 14.063 1.00 27.27 294 LEU A N 1
ATOM 2297 C CA . LEU A 1 294 ? 17.584 -10.065 14.821 1.00 27.27 294 LEU A CA 1
ATOM 2298 C C . LEU A 1 294 ? 16.815 -11.170 15.550 1.00 27.27 294 LEU A C 1
ATOM 2300 O O . LEU A 1 294 ? 15.963 -10.862 16.379 1.00 27.27 294 LEU A O 1
ATOM 2304 N N . PRO A 1 295 ? 17.041 -12.453 15.219 1.00 32.09 295 PRO A N 1
ATOM 2305 C CA . PRO A 1 295 ? 16.618 -13.528 16.092 1.00 32.09 295 PRO A CA 1
ATOM 2306 C C . PRO A 1 295 ? 17.526 -13.488 17.321 1.00 32.09 295 PRO A C 1
ATOM 2308 O O . PRO A 1 295 ? 18.737 -13.690 17.202 1.00 32.09 295 PRO A O 1
ATOM 2311 N N . ASP A 1 296 ? 16.944 -13.224 18.488 1.00 31.03 296 ASP A N 1
ATOM 2312 C CA . ASP A 1 296 ? 17.616 -13.445 19.762 1.00 31.03 296 ASP A CA 1
ATOM 2313 C C . ASP A 1 296 ? 17.988 -14.926 19.851 1.00 31.03 296 ASP A C 1
ATOM 2315 O O . ASP A 1 296 ? 17.162 -15.805 20.115 1.00 31.03 296 ASP A O 1
ATOM 2319 N N . HIS A 1 297 ? 19.263 -15.220 19.612 1.00 32.38 297 HIS A N 1
ATOM 2320 C CA . HIS A 1 297 ? 19.846 -16.427 20.153 1.00 32.38 297 HIS A CA 1
ATOM 2321 C C . HIS A 1 297 ? 19.903 -16.244 21.663 1.00 32.38 297 HIS A C 1
ATOM 2323 O O . HIS A 1 297 ? 20.726 -15.501 22.190 1.00 32.38 297 HIS A O 1
ATOM 2329 N N . ALA A 1 298 ? 18.999 -16.950 22.337 1.00 39.31 298 ALA A N 1
ATOM 2330 C CA . ALA A 1 298 ? 19.083 -17.233 23.751 1.00 39.31 298 ALA A CA 1
ATOM 2331 C C . ALA A 1 298 ? 20.506 -17.693 24.103 1.00 39.31 298 ALA A C 1
ATOM 2333 O O . ALA A 1 298 ? 20.914 -18.810 23.782 1.00 39.31 298 ALA A O 1
ATOM 2334 N N . THR A 1 299 ? 21.246 -16.838 24.796 1.00 28.89 299 THR A N 1
ATOM 2335 C CA . THR A 1 299 ? 22.328 -17.264 25.677 1.00 28.89 299 THR A CA 1
ATOM 2336 C C . THR A 1 299 ? 21.879 -16.999 27.098 1.00 28.89 299 THR A C 1
ATOM 2338 O O . THR A 1 299 ? 22.058 -15.920 27.654 1.00 28.89 299 THR A O 1
ATOM 2341 N N . THR A 1 300 ? 21.262 -18.024 27.674 1.00 35.44 300 THR A N 1
ATOM 2342 C CA . THR A 1 300 ? 21.348 -18.302 29.102 1.00 35.44 300 THR A CA 1
ATOM 2343 C C . THR A 1 300 ? 22.817 -18.370 29.514 1.00 35.44 300 THR A C 1
ATOM 2345 O O . THR A 1 300 ? 23.530 -19.249 29.032 1.00 35.44 300 THR A O 1
ATOM 2348 N N . SER A 1 301 ? 23.243 -17.510 30.435 1.00 29.58 301 SER A N 1
ATOM 2349 C CA . SER A 1 301 ? 24.270 -17.846 31.427 1.00 29.58 301 SER A CA 1
ATOM 2350 C C . SER A 1 301 ? 24.340 -16.770 32.514 1.00 29.58 301 SER A C 1
ATOM 2352 O O . SER A 1 301 ? 24.772 -15.659 32.222 1.00 29.58 301 SER A O 1
ATOM 2354 N N . ASN A 1 302 ? 23.920 -17.186 33.716 1.00 33.66 302 ASN A N 1
ATOM 2355 C CA . ASN A 1 302 ? 24.261 -16.746 35.079 1.00 33.66 302 ASN A CA 1
ATOM 2356 C C . ASN A 1 302 ? 24.349 -15.253 35.408 1.00 33.66 302 ASN A C 1
ATOM 2358 O O . ASN A 1 302 ? 25.352 -14.614 35.028 1.00 33.66 302 ASN A O 1
#